Protein AF-A0A529LCC9-F1 (afdb_monomer)

Mean predicted aligned error: 7.81 Å

Secondary structure (DSSP, 8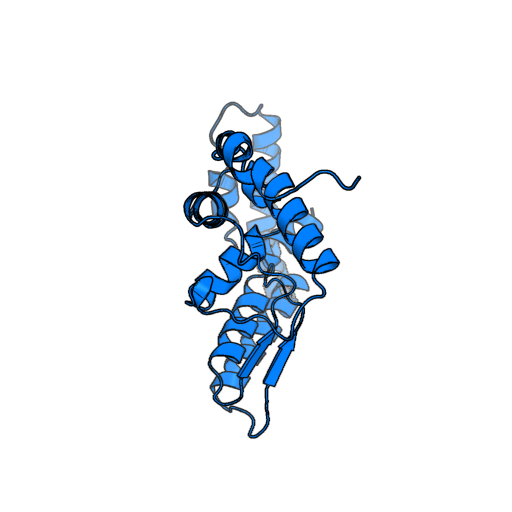-state):
-HHHHHHHHHHT--THHHHHT--S---THHHHHHHHHHHHHHHHHHHHHHTT---HHHHHHHHHHHHHHHHHHS--SS-EEEES----SHHHHHHHHHHHTSTTEEEE-S---SSS-HHHHHHHH-TT--GGGTT-TTHHHHHHHHHHT--GGGPPPSS---HHHHHHHHHHHHHT--GGGGGGHHHHGGGS----

Sequence (196 aa):
LARLMDEIETEGTDWAKLTDLVTGNLAGWWQVTLEFLGIVTEAWPKFLAESDRSNPAAHRSALIRAEAARLLRNPPAGPVIAAGSTGSIPATAELLAAIARLPGGAIVLPGLDRTLDEASFQAIAAPGARPAVLGHPQYGLARLIGKIGVLRGDVEEIGVAEPRLALRAALVGEALRPAETTELWAETRAGFPASH

Solvent-accessible surface area (backbone atoms only — not comparable to full-atom values): 11669 Å² total; per-residue (Å²): 106,70,68,58,55,41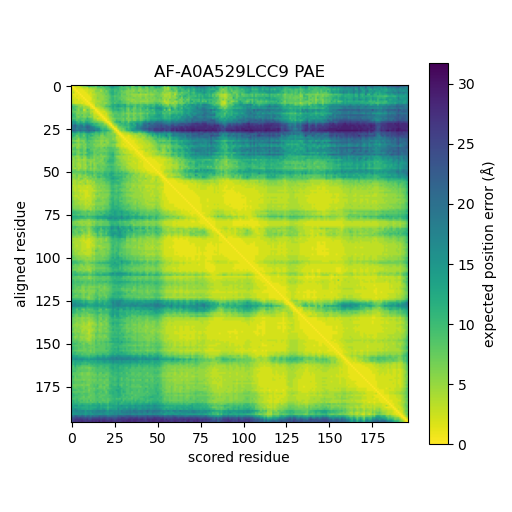,48,37,42,41,61,69,53,65,70,72,56,61,65,66,72,65,81,69,97,64,59,72,70,54,53,54,49,50,54,54,46,49,51,50,67,60,48,46,61,51,52,28,60,77,66,78,49,74,59,69,43,47,48,51,39,49,52,40,43,51,48,26,52,46,43,70,74,56,66,69,96,59,76,43,76,49,70,65,60,49,37,79,43,52,35,53,31,51,26,50,38,39,36,55,68,38,98,49,31,38,74,44,66,72,74,76,80,81,74,66,54,67,74,49,49,43,64,46,53,39,87,86,46,56,78,81,42,71,75,39,87,60,27,43,45,41,50,34,37,57,72,59,70,52,58,76,84,75,58,80,79,88,74,81,70,55,70,69,56,48,52,49,52,53,52,51,51,59,75,64,49,49,81,94,49,52,76,50,51,79,66,54,51,76,79,59,74,80,87,125

Nearest PDB structures (foldseek):
  7kqa-assembly1_B  TM=2.258E-01  e=9.009E+00  Stenotrophomonas maltophilia

Foldseek 3Di:
DLVVVLVCLQQVHDPVVVVVVDDDDPDCVVVVVNVVVVCCNVVVVVVCVVVVHDSPSNVVLVVLQVVLVVCQVDPDPAADEAEADLCQGVSSLSSLLSQVPGPRRYYHYDQQDPPDDPVQLCLLLPDVRDPVSVPQPNNSNSVSCVSSPHDSVVDDDDDDDDPVVVLVSNVVCLVSGDPVCVVCCVVCVVVNDDDD

Radius of gyration: 21.18 Å; Cα contacts (8 Å, |Δi|>4): 165; chains: 1; bounding box: 49×35×61 Å

pLDDT: mean 85.6, std 11.72, range [48.19, 98.06]

Structure (mmCIF, N/CA/C/O backbone):
data_AF-A0A529LCC9-F1
#
_entry.id   AF-A0A529LCC9-F1
#
loop_
_atom_site.group_PDB
_atom_site.id
_atom_site.type_symbol
_atom_site.label_atom_id
_atom_site.label_alt_id
_atom_site.label_comp_id
_atom_site.label_asym_id
_atom_site.label_entity_id
_atom_site.label_seq_id
_atom_site.pdbx_PDB_ins_code
_atom_site.Cartn_x
_atom_site.Cartn_y
_atom_site.Cartn_z
_atom_site.occupancy
_atom_site.B_iso_or_equiv
_atom_site.auth_seq_id
_atom_site.auth_comp_id
_atom_site.auth_asym_id
_atom_site.auth_atom_id
_atom_site.pdbx_PDB_model_num
ATOM 1 N N . LEU A 1 1 ? -1.102 19.563 15.933 1.00 59.69 1 LEU A N 1
ATOM 2 C CA . LEU A 1 1 ? -1.507 18.455 16.823 1.00 59.69 1 LEU A CA 1
ATOM 3 C C . LEU A 1 1 ? -2.621 17.606 16.222 1.00 59.69 1 LEU A C 1
ATOM 5 O O . LEU A 1 1 ? -2.347 16.453 15.944 1.00 59.69 1 LEU A O 1
ATOM 9 N N . ALA A 1 2 ? -3.804 18.163 15.921 1.00 65.31 2 ALA A N 1
ATOM 10 C CA . ALA A 1 2 ? -4.909 17.403 15.312 1.00 65.31 2 ALA A CA 1
ATOM 11 C C . ALA A 1 2 ? -4.487 16.566 14.083 1.00 65.31 2 ALA A C 1
ATOM 13 O O . ALA A 1 2 ? -4.773 15.382 14.031 1.00 65.31 2 ALA A O 1
ATOM 14 N N . ARG A 1 3 ? -3.686 17.135 13.166 1.00 71.88 3 ARG A N 1
ATOM 15 C CA . ARG A 1 3 ? -3.146 16.395 12.005 1.00 71.88 3 ARG A CA 1
ATOM 16 C C . ARG A 1 3 ? -2.286 15.180 12.371 1.00 71.88 3 ARG A C 1
ATOM 18 O O . ARG A 1 3 ? -2.408 14.159 11.718 1.00 71.88 3 ARG A O 1
ATOM 25 N N . LEU A 1 4 ? -1.447 15.290 13.405 1.00 72.94 4 LEU A N 1
ATOM 26 C CA . LEU A 1 4 ? -0.610 14.180 13.875 1.00 72.94 4 LEU A CA 1
ATOM 27 C C . LEU A 1 4 ? -1.483 13.066 14.465 1.00 72.94 4 LEU A C 1
ATOM 29 O O . LEU A 1 4 ? -1.261 11.893 14.196 1.00 72.94 4 LEU A O 1
ATOM 33 N N . MET A 1 5 ? -2.509 13.444 15.231 1.00 71.69 5 MET A N 1
ATOM 34 C CA . MET A 1 5 ? -3.476 12.493 15.781 1.00 71.69 5 MET A CA 1
ATOM 35 C C . MET A 1 5 ? -4.245 11.777 14.673 1.00 71.69 5 MET A C 1
ATOM 37 O O . MET A 1 5 ? -4.371 10.559 14.707 1.00 71.69 5 MET A O 1
ATOM 41 N N . ASP A 1 6 ? -4.698 12.512 13.659 1.00 74.88 6 ASP A N 1
ATOM 42 C CA . ASP A 1 6 ? -5.389 11.933 12.508 1.00 74.88 6 ASP A CA 1
ATOM 43 C C . ASP A 1 6 ? -4.484 11.003 11.691 1.00 74.88 6 ASP A C 1
ATOM 45 O O . ASP A 1 6 ? -4.966 10.005 11.158 1.00 74.88 6 ASP A O 1
ATOM 49 N N . GLU A 1 7 ? -3.189 11.304 11.585 1.00 74.88 7 GLU A N 1
ATOM 50 C CA . GLU A 1 7 ? -2.205 10.483 10.874 1.00 74.88 7 GLU A CA 1
ATOM 51 C C . GLU A 1 7 ? -1.968 9.151 11.591 1.00 74.88 7 GLU A C 1
ATOM 53 O O . GLU A 1 7 ? -2.048 8.095 10.970 1.00 74.88 7 GLU A O 1
ATOM 58 N N . ILE A 1 8 ? -1.805 9.175 12.914 1.00 75.88 8 ILE A N 1
ATOM 59 C CA . ILE A 1 8 ? -1.593 7.964 13.721 1.00 75.88 8 ILE A CA 1
ATOM 60 C C . ILE A 1 8 ? -2.836 7.071 13.728 1.00 75.88 8 ILE A C 1
ATOM 62 O O . ILE A 1 8 ? -2.729 5.855 13.552 1.00 75.88 8 ILE A O 1
ATOM 66 N N . GLU A 1 9 ? -4.022 7.675 13.833 1.00 76.88 9 GLU A N 1
ATOM 67 C CA . GLU A 1 9 ? -5.306 6.975 13.700 1.00 76.88 9 GLU A CA 1
ATOM 68 C C . GLU A 1 9 ? -5.513 6.413 12.283 1.00 76.88 9 GLU A C 1
ATOM 70 O O . GLU A 1 9 ? -6.048 5.315 12.103 1.00 76.88 9 GLU A O 1
ATOM 75 N N . THR A 1 10 ? -5.069 7.138 11.251 1.00 70.56 10 THR A N 1
ATOM 76 C CA . THR A 1 10 ? -5.120 6.674 9.856 1.00 70.56 10 THR A CA 1
ATOM 77 C C . THR A 1 10 ? -4.212 5.465 9.650 1.00 70.56 10 THR A C 1
ATOM 79 O O . THR A 1 10 ? -4.649 4.483 9.050 1.00 70.56 10 THR A O 1
ATOM 82 N N . GLU A 1 11 ? -2.995 5.501 10.194 1.00 78.06 11 GLU A N 1
ATOM 83 C CA . GLU A 1 11 ? -2.025 4.402 10.165 1.00 78.06 11 GLU A CA 1
ATOM 84 C C . GLU A 1 11 ? -2.386 3.247 11.117 1.00 78.06 11 GLU A C 1
ATOM 86 O O . GLU A 1 11 ? -1.760 2.187 11.073 1.00 78.06 11 GLU A O 1
ATOM 91 N N . GLY A 1 12 ? -3.393 3.416 11.986 1.00 65.81 12 GLY A N 1
ATOM 92 C CA . GLY A 1 12 ? -3.800 2.409 12.971 1.00 65.81 12 GLY A CA 1
ATOM 93 C C . GLY A 1 12 ? -2.653 1.969 13.884 1.00 65.81 12 GLY A C 1
ATOM 94 O O . GLY A 1 12 ? -2.592 0.805 14.283 1.00 65.81 12 GLY A O 1
ATOM 95 N N . THR A 1 13 ? -1.704 2.871 14.135 1.00 66.19 13 THR A N 1
ATOM 96 C CA . THR A 1 13 ? -0.484 2.588 14.892 1.00 66.19 13 THR A CA 1
ATOM 97 C C . THR A 1 13 ? -0.672 2.981 16.351 1.00 66.19 13 THR A C 1
ATOM 99 O O . THR A 1 13 ? -1.343 3.961 16.658 1.00 66.19 13 THR A O 1
ATOM 102 N N . ASP A 1 14 ? -0.078 2.204 17.257 1.00 66.75 14 ASP A N 1
ATOM 103 C CA . ASP A 1 14 ? -0.097 2.511 18.684 1.00 66.75 14 ASP A CA 1
ATOM 104 C C . ASP A 1 14 ? 0.810 3.707 18.993 1.00 66.75 14 ASP A C 1
ATOM 106 O O . ASP A 1 14 ? 1.982 3.742 18.605 1.00 66.75 14 ASP A O 1
ATOM 110 N N . TRP A 1 15 ? 0.267 4.658 19.742 1.00 65.44 15 TRP A N 1
ATOM 111 C CA . TRP A 1 15 ? 0.976 5.804 20.287 1.00 65.44 15 TRP A CA 1
ATOM 112 C C . TRP A 1 15 ? 2.177 5.408 21.147 1.00 65.44 15 TRP A C 1
ATOM 114 O O . TRP A 1 15 ? 3.166 6.137 21.156 1.00 65.44 15 TRP A O 1
ATOM 124 N N . ALA A 1 16 ? 2.150 4.239 21.797 1.00 65.25 16 ALA A N 1
ATOM 125 C CA . ALA A 1 16 ? 3.298 3.726 22.544 1.00 65.25 16 ALA A CA 1
ATOM 126 C C . ALA A 1 16 ? 4.560 3.603 21.668 1.00 65.25 16 ALA A C 1
ATOM 128 O O . ALA A 1 16 ? 5.667 3.870 22.130 1.00 65.25 16 ALA A O 1
ATOM 129 N N . LYS A 1 17 ? 4.399 3.306 20.369 1.00 66.44 17 LYS A N 1
ATOM 130 C CA . LYS A 1 17 ? 5.523 3.199 19.428 1.00 66.44 17 LYS A CA 1
ATOM 131 C C . LYS A 1 17 ? 6.173 4.544 19.115 1.00 66.44 17 LYS A C 1
ATOM 133 O O . LYS A 1 17 ? 7.336 4.562 18.732 1.00 66.44 17 LYS A O 1
ATOM 138 N N . LEU A 1 18 ? 5.466 5.668 19.271 1.00 64.94 18 LEU A N 1
ATOM 139 C CA . LEU A 1 18 ? 6.066 6.999 19.107 1.00 64.94 18 LEU A CA 1
ATOM 140 C C . LEU A 1 18 ? 7.062 7.323 20.212 1.00 64.94 18 LEU A C 1
ATOM 142 O O . LEU A 1 18 ? 8.074 7.966 19.940 1.00 64.94 18 LEU A O 1
ATOM 146 N N . THR A 1 19 ? 6.797 6.850 21.427 1.00 63.97 19 THR A N 1
ATOM 147 C CA . THR A 1 19 ? 7.717 6.978 22.558 1.00 63.97 19 THR A CA 1
ATOM 148 C C . THR A 1 19 ? 9.022 6.226 22.281 1.00 63.97 19 THR A C 1
ATOM 150 O O . THR A 1 19 ? 10.099 6.741 22.570 1.00 63.97 19 THR A O 1
ATOM 153 N N . ASP A 1 20 ? 8.930 5.067 21.623 1.00 66.00 20 ASP A N 1
ATOM 154 C CA . ASP A 1 20 ? 10.078 4.222 21.269 1.00 66.00 20 ASP A CA 1
ATOM 155 C C . ASP A 1 20 ? 10.877 4.729 20.052 1.00 66.00 20 ASP A C 1
ATOM 157 O O . ASP A 1 20 ? 12.042 4.373 19.887 1.00 66.00 20 ASP A O 1
ATOM 161 N N . LEU A 1 21 ? 10.292 5.579 19.195 1.00 62.28 21 LEU A N 1
ATOM 162 C CA . LEU A 1 21 ? 10.982 6.165 18.031 1.00 62.28 21 LEU A CA 1
ATOM 163 C C . LEU A 1 21 ? 12.060 7.189 18.422 1.00 62.28 21 LEU A C 1
ATOM 165 O O . LEU A 1 21 ? 12.878 7.587 17.590 1.00 62.28 21 LEU A O 1
ATOM 169 N N . VAL A 1 22 ? 12.073 7.625 19.682 1.00 57.91 22 VAL A N 1
ATOM 170 C CA . VAL A 1 22 ? 12.970 8.660 20.192 1.00 57.91 22 VAL A CA 1
ATOM 171 C C . VAL A 1 22 ? 14.043 8.028 21.074 1.00 57.91 22 VAL A C 1
ATOM 173 O O . VAL A 1 22 ? 14.068 8.178 22.292 1.00 57.91 22 VAL A O 1
ATOM 176 N N . THR A 1 23 ? 14.977 7.321 20.445 1.00 53.19 23 THR A N 1
ATOM 177 C CA . THR A 1 23 ? 16.187 6.822 21.110 1.00 53.19 23 THR A CA 1
ATOM 178 C C . THR A 1 23 ? 17.391 7.649 20.672 1.00 53.19 23 THR A C 1
ATOM 180 O O . THR A 1 23 ? 17.953 7.428 19.600 1.00 53.19 23 THR A O 1
ATOM 183 N N . GLY A 1 24 ? 17.792 8.624 21.488 1.00 57.09 24 GLY A N 1
ATOM 184 C CA . GLY A 1 24 ? 18.997 9.422 21.254 1.00 57.09 24 GLY A CA 1
ATOM 185 C C . GLY A 1 24 ? 18.903 10.847 21.790 1.00 57.09 24 GLY A C 1
ATOM 186 O O . GLY A 1 24 ? 17.830 11.298 22.171 1.00 57.09 24 GLY A O 1
ATOM 187 N N . ASN A 1 25 ? 20.051 11.533 21.804 1.00 51.06 25 ASN A N 1
ATOM 188 C CA . ASN A 1 25 ? 20.350 12.847 22.397 1.00 51.06 25 ASN A CA 1
ATOM 189 C C . ASN A 1 25 ? 19.592 14.034 21.742 1.00 51.06 25 ASN A C 1
ATOM 191 O O . ASN A 1 25 ? 20.184 15.056 21.396 1.00 51.06 25 ASN A O 1
ATOM 195 N N . LEU A 1 26 ? 18.287 13.888 21.505 1.00 55.06 26 LEU A N 1
ATOM 196 C CA . LEU A 1 26 ? 17.381 14.939 21.064 1.00 55.06 26 LEU A CA 1
ATOM 197 C C . LEU A 1 26 ? 17.044 15.801 22.285 1.00 55.06 26 LEU A C 1
ATOM 199 O O . LEU A 1 26 ? 16.364 15.359 23.207 1.00 55.06 26 LEU A O 1
ATOM 203 N N . ALA A 1 27 ? 17.614 17.009 22.280 1.00 56.41 27 ALA A N 1
ATOM 204 C CA . ALA A 1 27 ? 17.556 18.060 23.295 1.00 56.41 27 ALA A CA 1
ATOM 205 C C . ALA A 1 27 ? 16.242 18.097 24.093 1.00 56.41 27 ALA A C 1
ATOM 207 O O . ALA A 1 27 ? 15.176 17.944 23.508 1.00 56.41 27 ALA A O 1
ATOM 208 N N . GLY A 1 28 ? 16.306 18.392 25.400 1.00 61.59 28 GLY A N 1
ATOM 209 C CA . GLY A 1 28 ? 15.185 18.315 26.360 1.00 61.59 28 GLY A CA 1
ATOM 210 C C . GLY A 1 28 ? 13.844 18.956 25.951 1.00 61.59 28 GLY A C 1
ATOM 211 O O . GLY A 1 28 ? 12.813 18.627 26.525 1.00 61.59 28 GLY A O 1
ATOM 212 N N . TRP A 1 29 ? 13.810 19.793 24.913 1.00 62.12 29 TRP A N 1
ATOM 213 C CA . TRP A 1 29 ? 12.579 20.253 24.260 1.00 62.12 29 TRP A CA 1
ATOM 214 C C . TRP A 1 29 ? 11.744 19.121 23.622 1.00 62.12 29 TRP A C 1
ATOM 216 O O . TRP A 1 29 ? 10.514 19.186 23.573 1.00 62.12 29 TRP A O 1
ATOM 226 N N . TRP A 1 30 ? 12.391 18.045 23.174 1.00 70.75 30 TRP A N 1
ATOM 227 C CA . TRP A 1 30 ? 11.721 16.881 22.600 1.00 70.75 30 TRP A CA 1
ATOM 228 C C . TRP A 1 30 ? 11.049 16.008 23.665 1.00 70.75 30 TRP A C 1
ATOM 230 O O . TRP A 1 30 ? 9.971 15.466 23.440 1.00 70.75 30 TRP A O 1
ATOM 240 N N . GLN A 1 31 ? 11.618 15.978 24.870 1.00 66.81 31 GLN A N 1
ATOM 241 C CA . GLN A 1 31 ? 11.046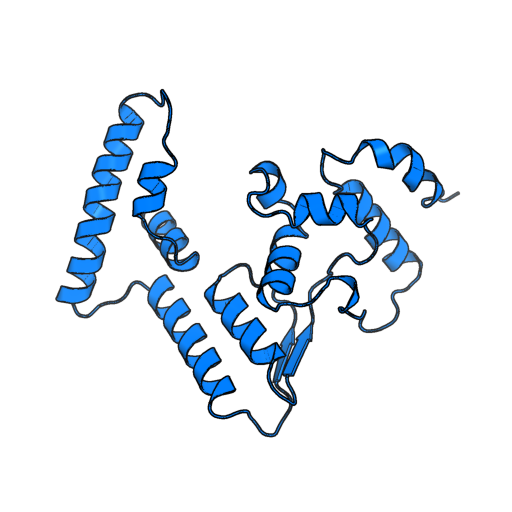 15.295 26.027 1.00 66.81 31 GLN A CA 1
ATOM 242 C C . GLN A 1 31 ? 9.755 15.980 26.505 1.00 66.81 31 GLN A C 1
ATOM 244 O O . GLN A 1 31 ? 8.760 15.304 26.741 1.00 66.81 31 GLN A O 1
ATOM 249 N N . VAL A 1 32 ? 9.726 17.319 26.512 1.00 73.06 32 VAL A N 1
ATOM 250 C CA . VAL A 1 32 ? 8.502 18.106 26.775 1.00 73.06 32 VAL A CA 1
ATOM 251 C C . VAL A 1 32 ? 7.431 17.845 25.712 1.00 73.06 32 VAL A C 1
ATOM 253 O O . VAL A 1 32 ? 6.248 17.734 26.027 1.00 73.06 32 VAL A O 1
ATOM 256 N N . THR A 1 33 ? 7.834 17.715 24.444 1.00 74.81 33 THR A N 1
ATOM 257 C CA . THR A 1 33 ? 6.901 17.386 23.356 1.00 74.81 33 THR A CA 1
ATOM 258 C C . THR A 1 33 ? 6.302 15.993 23.545 1.00 74.81 33 THR A C 1
ATOM 260 O O . THR A 1 33 ? 5.093 15.840 23.399 1.00 74.81 33 THR A O 1
ATOM 263 N N . LEU A 1 34 ? 7.109 14.994 23.914 1.00 72.00 34 LEU A N 1
ATOM 264 C CA . LEU A 1 34 ? 6.629 13.640 24.203 1.00 72.00 34 LEU A CA 1
ATOM 265 C C . LEU A 1 34 ? 5.716 13.585 25.430 1.00 72.00 34 LEU A C 1
ATOM 267 O O . LEU A 1 34 ? 4.702 12.902 25.380 1.00 72.00 34 LEU A O 1
ATOM 271 N N . GLU A 1 35 ? 6.031 14.313 26.500 1.00 73.50 35 GLU A N 1
ATOM 272 C CA . GLU A 1 35 ? 5.188 14.375 27.700 1.00 73.50 35 GLU A CA 1
ATOM 273 C C . GLU A 1 35 ? 3.822 15.004 27.389 1.00 73.50 35 GLU A C 1
ATOM 275 O O . GLU A 1 35 ? 2.776 14.462 27.750 1.00 73.50 35 GLU A O 1
ATOM 280 N N . PHE A 1 36 ? 3.812 16.097 26.620 1.00 75.38 36 PHE A N 1
ATOM 281 C CA . PHE A 1 36 ? 2.574 16.703 26.136 1.00 75.38 36 PHE A CA 1
ATOM 282 C C . PHE A 1 36 ? 1.795 15.770 25.198 1.00 75.38 36 PHE A C 1
ATOM 284 O O . PHE A 1 36 ? 0.572 15.670 25.311 1.00 75.38 36 PHE A O 1
ATOM 291 N N . LEU A 1 37 ? 2.483 15.068 24.291 1.00 74.06 37 LEU A N 1
ATOM 292 C CA . LEU A 1 37 ? 1.852 14.053 23.450 1.00 74.06 37 LEU A CA 1
ATOM 293 C C . LEU A 1 37 ? 1.256 12.939 24.314 1.00 74.06 37 LEU A C 1
ATOM 295 O O . LEU A 1 37 ? 0.095 12.631 24.109 1.00 74.06 37 LEU A O 1
ATOM 299 N N . GLY A 1 38 ? 1.964 12.429 25.323 1.00 72.06 38 GLY A N 1
ATOM 300 C CA . GLY A 1 38 ? 1.474 11.410 26.259 1.00 72.06 38 GLY A CA 1
ATOM 301 C C . GLY A 1 38 ? 0.166 11.799 26.953 1.00 72.06 38 GLY A C 1
ATOM 302 O O . GLY A 1 38 ? -0.786 11.022 26.990 1.00 72.06 38 GLY A O 1
ATOM 303 N N . ILE A 1 39 ? 0.063 13.046 27.424 1.00 71.31 39 ILE A N 1
ATOM 304 C CA . ILE A 1 39 ? -1.190 13.564 27.996 1.00 71.31 39 ILE A CA 1
ATOM 305 C C . ILE A 1 39 ? -2.316 13.494 26.963 1.00 71.31 39 ILE A C 1
ATOM 307 O O . ILE A 1 39 ? -3.425 13.056 27.264 1.00 71.31 39 ILE A O 1
ATOM 311 N N . VAL A 1 40 ? -2.042 13.922 25.733 1.00 75.06 40 VAL A N 1
ATOM 312 C CA . VAL A 1 40 ? -3.040 13.959 24.663 1.00 75.06 40 VAL A CA 1
ATOM 313 C C . VAL A 1 40 ? -3.431 12.547 24.229 1.00 75.06 40 VAL A C 1
ATOM 315 O O . VAL A 1 40 ? -4.609 12.301 23.999 1.00 75.06 40 VAL A O 1
ATOM 318 N N . THR A 1 41 ? -2.501 11.600 24.170 1.00 69.56 41 THR A N 1
ATOM 319 C CA . THR A 1 41 ? -2.769 10.220 23.745 1.00 69.56 41 THR A CA 1
ATOM 320 C C . THR A 1 41 ? -3.524 9.409 24.781 1.00 69.56 41 THR A C 1
ATOM 322 O O . THR A 1 41 ? -4.300 8.534 24.410 1.00 69.56 41 THR A O 1
ATOM 325 N N . GLU A 1 42 ? -3.365 9.714 26.066 1.00 77.50 42 GLU A N 1
ATOM 326 C CA . GLU A 1 42 ? -4.116 9.053 27.130 1.00 77.50 42 GLU A CA 1
ATOM 327 C C . GLU A 1 42 ? -5.464 9.720 27.409 1.00 77.50 42 GLU A C 1
ATOM 329 O O . GLU A 1 42 ? -6.466 9.032 27.627 1.00 77.50 42 GLU A O 1
ATOM 334 N N . ALA A 1 43 ? -5.505 11.055 27.439 1.00 81.38 43 ALA A N 1
ATOM 335 C CA . ALA A 1 43 ? -6.700 11.797 27.823 1.00 81.38 43 ALA A CA 1
ATOM 336 C C . ALA A 1 43 ? -7.702 11.921 26.671 1.00 81.38 43 ALA A C 1
ATOM 338 O O . ALA A 1 43 ? -8.908 11.873 26.907 1.00 81.38 43 ALA A O 1
ATOM 339 N N . TRP A 1 44 ? -7.239 12.055 25.423 1.00 79.62 44 TRP A N 1
ATOM 340 C CA . TRP A 1 44 ? -8.131 12.292 24.288 1.00 79.62 44 TRP A CA 1
ATOM 341 C C . TRP A 1 44 ? -9.054 11.109 23.961 1.00 79.62 44 TRP A C 1
ATOM 343 O O . TRP A 1 44 ? -10.257 11.341 23.824 1.00 79.62 44 TRP A O 1
ATOM 353 N N . PRO A 1 45 ? -8.580 9.847 23.888 1.00 78.75 45 PRO A N 1
ATOM 354 C CA . PRO A 1 45 ? -9.474 8.712 23.663 1.00 78.75 45 PRO A CA 1
ATOM 355 C C . PRO A 1 45 ? -10.502 8.545 24.789 1.00 78.75 45 PRO A C 1
ATOM 357 O O . PRO A 1 45 ? -11.661 8.240 24.514 1.00 78.75 45 PRO A O 1
ATOM 360 N N . LYS A 1 46 ? -10.103 8.802 26.046 1.00 83.62 46 LYS A N 1
ATOM 361 C CA . LYS A 1 46 ? -11.008 8.777 27.210 1.00 83.62 46 LYS A CA 1
ATOM 362 C C . LYS A 1 46 ? -12.078 9.859 27.101 1.00 83.62 46 LYS A C 1
ATOM 364 O O . LYS A 1 46 ? -13.256 9.548 27.217 1.00 83.62 46 LYS A O 1
ATOM 369 N N . PHE A 1 47 ? -11.685 11.091 26.781 1.00 85.19 47 PHE A N 1
ATOM 370 C CA . PHE A 1 47 ? -12.616 12.200 26.568 1.00 85.19 47 PHE A CA 1
ATOM 371 C C . PHE A 1 47 ? -13.623 11.908 25.447 1.00 85.19 47 PHE A C 1
ATOM 373 O O . PHE A 1 47 ? -14.817 12.171 25.598 1.00 85.19 47 PHE A O 1
ATOM 380 N N . LEU A 1 48 ? -13.160 11.34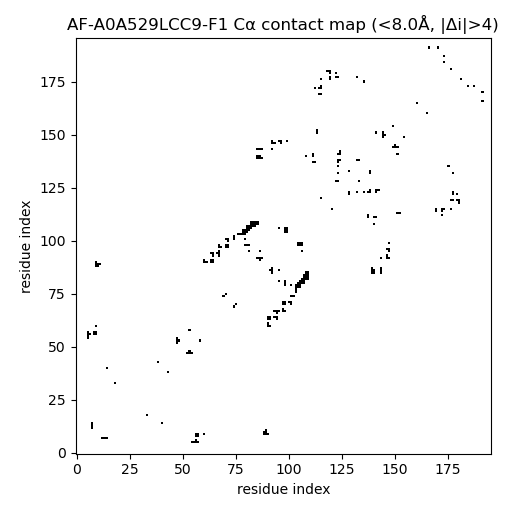5 24.325 1.00 84.75 48 LEU A N 1
ATOM 381 C CA . LEU A 1 48 ? -14.034 10.943 23.222 1.00 84.75 48 LEU A CA 1
ATOM 382 C C . LEU A 1 48 ? -15.034 9.863 23.656 1.00 84.75 48 LEU A C 1
ATOM 384 O O . LEU A 1 48 ? -16.215 9.987 23.342 1.00 84.75 48 LEU A O 1
ATOM 388 N N . ALA A 1 49 ? -14.584 8.859 24.415 1.00 85.31 49 ALA A N 1
ATOM 389 C CA . ALA A 1 49 ? -15.443 7.803 24.945 1.00 85.31 49 ALA A CA 1
ATOM 390 C C . ALA A 1 49 ? -16.484 8.337 25.945 1.00 85.31 49 ALA A C 1
ATOM 392 O O . ALA A 1 49 ? -17.660 8.000 25.843 1.00 85.31 49 ALA A O 1
ATOM 393 N N . GLU A 1 50 ? -16.078 9.210 26.870 1.00 90.44 50 GLU A N 1
ATOM 394 C CA . GLU A 1 50 ? -16.973 9.862 27.837 1.00 90.44 50 GLU A CA 1
ATOM 395 C C . GLU A 1 50 ? -18.008 10.769 27.157 1.00 90.44 50 GLU A C 1
ATOM 397 O O . GLU A 1 50 ? -19.133 10.905 27.636 1.00 90.44 50 GLU A O 1
ATOM 402 N N . SER A 1 51 ? -17.640 11.376 26.027 1.00 87.50 51 SER A N 1
ATOM 403 C CA . SER A 1 51 ? -18.495 12.298 25.273 1.00 87.50 51 SER A CA 1
ATOM 404 C C . SER A 1 51 ? -19.350 11.621 24.194 1.00 87.50 51 SER A C 1
ATOM 406 O O . SER A 1 51 ? -20.034 12.329 23.453 1.00 87.50 51 SER A O 1
ATOM 408 N N . ASP A 1 52 ? -19.283 10.291 24.059 1.00 86.25 52 ASP A N 1
ATOM 409 C CA . ASP A 1 52 ? -19.908 9.515 22.973 1.00 86.25 52 ASP A CA 1
ATOM 410 C C . ASP A 1 52 ? -19.562 10.071 21.571 1.00 86.25 52 ASP A C 1
ATOM 412 O O . ASP A 1 52 ? -20.405 10.297 20.698 1.00 86.25 52 ASP A O 1
ATOM 416 N N . ARG A 1 53 ? -18.276 10.387 21.368 1.00 87.50 53 ARG A N 1
ATOM 417 C CA . ARG A 1 53 ? -17.717 10.916 20.115 1.00 87.50 53 ARG A CA 1
ATOM 418 C C . ARG A 1 53 ? -16.622 10.001 19.577 1.00 87.50 53 ARG A C 1
ATOM 420 O O . ARG A 1 53 ? -15.992 9.241 20.299 1.00 87.50 53 ARG A O 1
ATOM 427 N N . SER A 1 54 ? -16.337 10.135 18.285 1.00 82.38 54 SER A N 1
ATOM 428 C CA . SER A 1 54 ? -15.242 9.430 17.613 1.00 82.38 54 SER A CA 1
ATOM 429 C C . SER A 1 54 ? -14.350 10.400 16.848 1.00 82.38 54 SER A C 1
ATOM 431 O O . SER A 1 54 ? -14.859 11.342 16.233 1.00 82.38 54 SER A O 1
ATOM 433 N N . ASN A 1 55 ? -13.042 10.127 16.790 1.00 84.69 55 ASN A N 1
ATOM 434 C CA . ASN A 1 55 ? -12.164 10.805 15.838 1.00 84.69 55 ASN A CA 1
ATOM 435 C C . ASN A 1 55 ? -12.636 10.477 14.395 1.00 84.69 55 ASN A C 1
ATOM 437 O O . ASN A 1 55 ? -12.838 9.298 14.085 1.00 84.69 55 ASN A O 1
ATOM 441 N N . PRO A 1 56 ? -12.806 11.471 13.498 1.00 85.88 56 PRO A N 1
ATOM 442 C CA . PRO A 1 56 ? -13.196 11.243 12.105 1.00 85.88 56 PRO A CA 1
ATOM 443 C C . PRO A 1 56 ? -12.326 10.228 11.344 1.00 85.88 56 PRO A C 1
ATOM 445 O O . PRO A 1 56 ? -12.858 9.432 10.568 1.00 85.88 56 PRO A O 1
ATOM 448 N N . ALA A 1 57 ? -11.005 10.227 11.557 1.00 83.94 57 ALA A N 1
ATOM 449 C CA . ALA A 1 57 ? -10.085 9.282 10.926 1.00 83.94 57 ALA A CA 1
ATOM 450 C C . ALA A 1 57 ? -10.327 7.846 11.416 1.00 83.94 57 ALA A C 1
ATOM 452 O O . ALA A 1 57 ? -10.475 6.936 10.596 1.00 83.94 57 ALA A O 1
ATOM 453 N N . ALA A 1 58 ? -10.463 7.663 12.733 1.00 84.88 58 ALA A N 1
ATOM 454 C CA . ALA A 1 58 ? -10.776 6.373 13.346 1.00 84.88 58 ALA A CA 1
ATOM 455 C C . ALA A 1 58 ? -12.138 5.840 12.873 1.00 84.88 58 ALA A C 1
ATOM 457 O O . ALA A 1 58 ? -12.254 4.684 12.463 1.00 84.88 58 ALA A O 1
ATOM 458 N N . HIS A 1 59 ? -13.156 6.704 12.845 1.00 89.38 59 HIS A N 1
ATOM 459 C CA . HIS A 1 59 ? -14.492 6.362 12.362 1.00 89.38 59 HIS A CA 1
ATOM 460 C C . HIS A 1 59 ? -14.478 5.927 10.892 1.00 89.38 59 HIS A C 1
ATOM 462 O O . HIS A 1 59 ? -15.011 4.870 10.553 1.00 89.38 59 HIS A O 1
ATOM 468 N N . ARG A 1 60 ? -13.807 6.688 10.016 1.00 92.62 60 ARG A N 1
ATOM 469 C CA . ARG A 1 60 ? -13.636 6.331 8.599 1.00 92.62 60 ARG A CA 1
ATOM 470 C C . ARG A 1 60 ? -12.964 4.966 8.446 1.00 92.62 60 ARG A C 1
ATOM 472 O O . ARG A 1 60 ? -13.455 4.128 7.694 1.00 92.62 60 ARG A O 1
ATOM 479 N N . SER A 1 61 ? -11.870 4.725 9.166 1.00 93.12 61 SER A N 1
ATOM 480 C CA . SER A 1 61 ? -11.169 3.437 9.144 1.00 93.12 61 SER A CA 1
ATOM 481 C C . SER A 1 61 ? -12.055 2.286 9.635 1.00 93.12 61 SER A C 1
ATOM 483 O O . SER A 1 61 ? -12.038 1.207 9.041 1.00 93.12 61 SER A O 1
ATOM 485 N N . ALA A 1 62 ? -12.869 2.506 10.672 1.00 93.06 62 ALA A N 1
ATOM 486 C CA . ALA A 1 62 ? -13.822 1.517 11.170 1.00 93.06 62 ALA A CA 1
ATOM 487 C C . ALA A 1 62 ? -14.911 1.186 10.136 1.00 93.06 62 ALA A C 1
ATOM 489 O O . ALA A 1 62 ? -15.187 0.009 9.909 1.00 93.06 62 ALA A O 1
ATOM 490 N N . LEU A 1 63 ? -15.476 2.192 9.457 1.00 96.38 63 LEU A N 1
ATOM 491 C CA . LEU A 1 63 ? -16.462 1.983 8.389 1.00 96.38 63 LEU A CA 1
ATOM 492 C C . LEU A 1 63 ? -15.883 1.182 7.217 1.00 96.38 63 LEU A C 1
ATOM 494 O O . LEU A 1 63 ? -16.518 0.242 6.745 1.00 96.38 63 LEU A O 1
ATOM 498 N N . ILE A 1 64 ? -14.661 1.503 6.781 1.00 96.88 64 ILE A N 1
ATOM 499 C CA . ILE A 1 64 ? -13.983 0.776 5.696 1.00 96.88 64 ILE A CA 1
ATOM 500 C C . ILE A 1 64 ? -13.777 -0.700 6.073 1.00 96.88 64 ILE A C 1
ATOM 502 O O . ILE A 1 64 ? -14.050 -1.592 5.269 1.00 96.88 64 ILE A O 1
ATOM 506 N N . ARG A 1 65 ? -13.341 -0.980 7.307 1.00 97.31 65 ARG A N 1
ATOM 507 C CA . ARG A 1 65 ? -13.173 -2.357 7.804 1.00 97.31 65 ARG A CA 1
ATOM 508 C C . ARG A 1 65 ? -14.500 -3.096 7.938 1.00 97.31 65 ARG A C 1
ATOM 510 O O . ARG A 1 65 ? -14.579 -4.276 7.599 1.00 97.31 65 ARG A O 1
ATOM 517 N N . ALA A 1 66 ? -15.543 -2.416 8.410 1.00 97.81 66 ALA A N 1
ATOM 518 C CA . ALA A 1 66 ? -16.883 -2.985 8.493 1.00 97.81 66 ALA A CA 1
ATOM 519 C C . ALA A 1 66 ? -17.405 -3.379 7.103 1.00 97.81 66 ALA A C 1
ATOM 521 O O . ALA A 1 66 ? -17.979 -4.459 6.954 1.00 97.81 66 ALA A O 1
ATOM 522 N N . GLU A 1 67 ? -17.143 -2.553 6.087 1.00 97.75 67 GLU A N 1
ATOM 523 C CA . GLU A 1 67 ? -17.489 -2.840 4.695 1.00 97.75 67 GLU A CA 1
ATOM 524 C C . GLU A 1 67 ? -16.688 -4.019 4.129 1.00 97.75 67 GLU A C 1
ATOM 526 O O . GLU A 1 67 ? -17.273 -4.934 3.550 1.00 97.75 67 GLU A O 1
ATOM 531 N N . ALA A 1 68 ? -15.377 -4.074 4.380 1.00 97.69 68 ALA A N 1
ATOM 532 C CA . ALA A 1 68 ? -14.546 -5.223 4.014 1.00 97.69 68 ALA A CA 1
ATOM 533 C C . ALA A 1 68 ? -15.104 -6.531 4.607 1.00 97.69 68 ALA A C 1
ATOM 535 O O . ALA A 1 68 ? -15.268 -7.534 3.911 1.00 97.69 68 ALA A O 1
ATOM 536 N N . ALA A 1 69 ? -15.478 -6.503 5.889 1.00 98.00 69 ALA A N 1
ATOM 537 C CA . ALA A 1 69 ? -16.078 -7.644 6.564 1.00 98.00 69 ALA A CA 1
ATOM 538 C C . ALA A 1 69 ? -17.477 -7.985 6.014 1.00 98.00 69 ALA A C 1
ATOM 540 O O . ALA A 1 69 ? -17.826 -9.162 5.922 1.00 98.00 69 ALA A O 1
ATOM 541 N N . ARG A 1 70 ? -18.287 -6.986 5.636 1.00 97.69 70 ARG A N 1
ATOM 542 C CA . ARG A 1 70 ? -19.603 -7.190 5.008 1.00 97.69 70 ARG A CA 1
ATOM 543 C C . ARG A 1 70 ? -19.468 -7.903 3.665 1.00 97.69 70 ARG A C 1
ATOM 545 O O . ARG A 1 70 ? -20.198 -8.865 3.439 1.00 97.69 70 ARG A O 1
ATOM 552 N N . LEU A 1 71 ? -18.536 -7.459 2.820 1.00 97.62 71 LEU A N 1
ATOM 553 C CA . LEU A 1 71 ? -18.264 -8.056 1.510 1.00 97.62 71 LEU A CA 1
ATOM 554 C C . LEU A 1 71 ? -17.848 -9.522 1.628 1.00 97.62 71 LEU A C 1
ATOM 556 O O . LEU A 1 71 ? -18.353 -10.354 0.885 1.00 97.62 71 LEU A O 1
ATOM 560 N N . LEU A 1 72 ? -16.980 -9.851 2.587 1.00 96.88 72 LEU A N 1
ATOM 561 C CA . LEU A 1 72 ? -16.552 -11.235 2.809 1.00 96.88 72 LEU A CA 1
ATOM 562 C C . LEU A 1 72 ? -17.678 -12.123 3.351 1.00 96.88 72 LEU A C 1
ATOM 564 O O . LEU A 1 72 ? -17.773 -13.283 2.964 1.00 96.88 72 LEU A O 1
ATOM 568 N N . ARG A 1 73 ? -18.533 -11.598 4.243 1.00 97.56 73 ARG A N 1
ATOM 569 C CA . ARG A 1 73 ? -19.663 -12.363 4.801 1.00 97.56 73 ARG A CA 1
ATOM 570 C C . ARG A 1 73 ? -20.767 -12.614 3.781 1.00 97.56 73 ARG A C 1
ATOM 572 O O . ARG A 1 73 ? -21.317 -13.705 3.762 1.00 97.56 73 ARG A O 1
ATOM 579 N N . ASN A 1 74 ? -21.093 -11.607 2.971 1.00 96.25 74 ASN A N 1
ATOM 580 C CA . ASN A 1 74 ? -22.126 -11.677 1.941 1.00 96.25 74 ASN A CA 1
ATOM 581 C C . ASN A 1 74 ? -21.562 -11.167 0.603 1.00 96.25 74 ASN A C 1
ATOM 583 O O . ASN A 1 74 ? -21.830 -10.014 0.234 1.00 96.25 74 ASN A O 1
ATOM 587 N N . PRO A 1 75 ? -20.790 -12.003 -0.120 1.00 96.19 75 PRO A N 1
ATOM 588 C CA . PRO A 1 75 ? -20.268 -11.654 -1.435 1.00 96.19 75 PRO A CA 1
ATOM 589 C C . PRO A 1 75 ? -21.402 -11.288 -2.407 1.00 96.19 75 PRO A C 1
ATOM 591 O O . PRO A 1 75 ? -22.366 -12.049 -2.530 1.00 96.19 75 PRO A O 1
ATOM 594 N N . PRO A 1 76 ? -21.324 -10.138 -3.103 1.00 94.94 76 PRO A N 1
ATOM 595 C CA . PRO A 1 76 ? -22.274 -9.797 -4.157 1.00 94.94 76 PRO A CA 1
ATOM 596 C C . PRO A 1 76 ? -22.251 -10.820 -5.302 1.00 94.94 76 PRO A C 1
ATOM 598 O O . PRO A 1 76 ? -21.220 -11.427 -5.577 1.00 94.94 76 PRO A O 1
ATOM 601 N N . ALA A 1 77 ? -23.374 -10.971 -6.010 1.00 93.69 77 ALA A N 1
ATOM 602 C CA . ALA A 1 77 ? -23.453 -11.854 -7.180 1.00 93.69 77 ALA A CA 1
ATOM 603 C C . ALA A 1 77 ? -22.695 -11.307 -8.408 1.00 93.69 77 ALA A C 1
ATOM 605 O O . ALA A 1 77 ? -22.292 -12.074 -9.278 1.00 93.69 77 ALA A O 1
ATOM 606 N N . GLY A 1 78 ? -22.542 -9.982 -8.497 1.00 95.19 78 GLY A N 1
ATOM 607 C CA . GLY A 1 78 ? -21.844 -9.299 -9.587 1.00 95.19 78 GLY A CA 1
ATOM 608 C C . GLY A 1 78 ? -20.377 -8.986 -9.268 1.00 95.19 78 GLY A C 1
ATOM 609 O O . GLY A 1 78 ? -19.937 -9.176 -8.131 1.00 95.19 78 GLY A O 1
ATOM 610 N N . PRO A 1 79 ? -19.624 -8.472 -10.256 1.00 97.12 79 PRO A N 1
ATOM 611 C CA . PRO A 1 79 ? -18.220 -8.135 -10.070 1.00 97.12 79 PRO A CA 1
ATOM 612 C C . PRO A 1 79 ? -18.036 -6.976 -9.084 1.00 97.12 79 PRO A C 1
ATOM 614 O O . PRO A 1 79 ? -18.819 -6.024 -9.063 1.00 97.12 79 PRO A O 1
ATOM 617 N N . VAL A 1 80 ? -16.957 -7.037 -8.303 1.00 97.88 80 VAL A N 1
ATOM 618 C CA . VAL A 1 80 ? -16.535 -5.975 -7.382 1.00 97.88 80 VAL A CA 1
ATOM 619 C C . VAL A 1 80 ? -15.111 -5.579 -7.741 1.00 97.88 80 VAL A C 1
ATOM 621 O O . VAL A 1 80 ? -14.175 -6.346 -7.531 1.00 97.88 80 VAL A O 1
ATOM 624 N N . ILE A 1 81 ? -14.945 -4.383 -8.303 1.00 97.00 81 ILE A N 1
ATOM 625 C CA . ILE A 1 81 ? -13.664 -3.922 -8.843 1.00 97.00 81 ILE A CA 1
ATOM 626 C C . ILE A 1 81 ? -13.227 -2.665 -8.099 1.00 97.00 81 ILE A C 1
ATOM 628 O O . ILE A 1 81 ? -13.967 -1.683 -8.045 1.00 97.00 81 ILE A O 1
ATOM 632 N N . ALA A 1 82 ? -12.009 -2.677 -7.561 1.00 96.50 82 ALA A N 1
ATOM 633 C CA . ALA A 1 82 ? -11.352 -1.485 -7.041 1.00 96.50 82 ALA A CA 1
ATOM 634 C C . ALA A 1 82 ? -10.244 -1.044 -8.001 1.00 96.50 82 ALA A C 1
ATOM 636 O O . ALA A 1 82 ? -9.338 -1.820 -8.293 1.00 96.50 82 ALA A O 1
ATOM 637 N N . ALA A 1 83 ? -10.290 0.197 -8.484 1.00 95.06 83 ALA A N 1
ATOM 638 C CA . ALA A 1 83 ? -9.331 0.705 -9.463 1.00 95.06 83 ALA A CA 1
ATOM 639 C C . ALA A 1 83 ? -8.657 1.995 -8.988 1.00 95.06 83 ALA A C 1
ATOM 641 O O . ALA A 1 83 ? -9.314 2.890 -8.460 1.00 95.06 83 ALA A O 1
ATOM 642 N N . GLY A 1 84 ? -7.341 2.085 -9.192 1.00 89.94 84 GLY A N 1
ATOM 643 C CA . GLY A 1 84 ? -6.569 3.310 -8.963 1.00 89.94 84 GLY A CA 1
ATOM 644 C C . GLY A 1 84 ? -6.182 3.587 -7.508 1.00 89.94 84 GLY A C 1
ATOM 645 O O . GLY A 1 84 ? -5.668 4.662 -7.215 1.00 89.94 84 GLY A O 1
ATOM 646 N N . SER A 1 85 ? -6.398 2.641 -6.591 1.00 89.94 85 SER A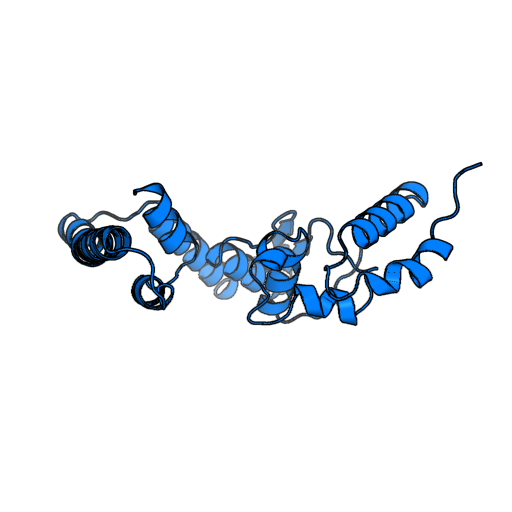 N 1
ATOM 647 C CA . SER A 1 85 ? -5.968 2.785 -5.197 1.00 89.94 85 SER A CA 1
ATOM 648 C C . SER A 1 85 ? -4.575 2.199 -4.975 1.00 89.94 85 SER A C 1
ATOM 650 O O . SER A 1 85 ? -4.277 1.097 -5.428 1.00 89.94 85 SER A O 1
ATOM 652 N N . THR A 1 86 ? -3.738 2.915 -4.224 1.00 86.31 86 THR A N 1
ATOM 653 C CA . THR A 1 86 ? -2.410 2.459 -3.781 1.00 86.31 86 THR A CA 1
ATOM 654 C C . THR A 1 86 ? -2.441 1.757 -2.423 1.00 86.31 86 THR A C 1
ATOM 656 O O . THR A 1 86 ? -1.410 1.278 -1.964 1.00 86.31 86 THR A O 1
ATOM 659 N N . GLY A 1 87 ? -3.598 1.713 -1.746 1.00 86.50 87 GLY A N 1
ATOM 660 C CA . GLY A 1 87 ? -3.730 1.074 -0.433 1.00 86.50 87 GLY A CA 1
ATOM 661 C C . GLY A 1 87 ? -2.919 1.735 0.690 1.00 86.50 87 GLY A C 1
ATOM 662 O O . GLY A 1 87 ? -2.668 1.092 1.703 1.00 86.50 87 GLY A O 1
ATOM 663 N N . SER A 1 88 ? -2.513 3.001 0.544 1.00 86.38 88 SER A N 1
ATOM 664 C CA . SER A 1 88 ? -1.638 3.680 1.516 1.00 86.38 88 SER A CA 1
ATOM 665 C C . SER A 1 88 ? -2.240 3.779 2.923 1.00 86.38 88 SER A C 1
ATOM 667 O O . SER A 1 88 ? -1.502 3.780 3.896 1.00 86.38 88 SER A O 1
ATOM 669 N N . ILE A 1 89 ? -3.573 3.807 3.043 1.00 90.56 89 ILE A N 1
ATOM 670 C CA . ILE A 1 89 ? -4.267 3.727 4.336 1.00 90.56 89 ILE A CA 1
ATOM 671 C C . ILE A 1 89 ? -4.494 2.245 4.687 1.00 90.56 89 ILE A C 1
ATOM 673 O O . ILE A 1 89 ? -5.180 1.557 3.921 1.00 90.56 89 ILE A O 1
ATOM 677 N N . PRO A 1 90 ? -4.041 1.744 5.854 1.00 91.44 90 PRO A N 1
ATOM 678 C CA . PRO A 1 90 ? -4.174 0.341 6.254 1.00 91.44 90 PRO A CA 1
ATOM 679 C C . PRO A 1 90 ? -5.578 -0.253 6.117 1.00 91.44 90 PRO A C 1
ATOM 681 O O . PRO A 1 90 ? -5.712 -1.346 5.562 1.00 91.44 90 PRO A O 1
ATOM 684 N N . ALA A 1 91 ? -6.612 0.478 6.553 1.00 94.19 91 ALA A N 1
ATOM 685 C CA . ALA A 1 91 ? -8.008 0.060 6.411 1.00 94.19 91 ALA A CA 1
ATOM 686 C C . ALA A 1 91 ? -8.419 -0.075 4.933 1.00 94.19 91 ALA A C 1
ATOM 688 O O . ALA A 1 91 ? -9.120 -1.013 4.566 1.00 94.19 91 ALA A O 1
ATOM 689 N N . THR A 1 92 ? -7.935 0.819 4.063 1.00 95.50 92 THR A N 1
ATOM 690 C CA . THR A 1 92 ? -8.179 0.720 2.614 1.00 95.50 92 THR A CA 1
ATOM 691 C C . THR A 1 92 ? -7.479 -0.504 2.037 1.00 95.50 92 THR A C 1
ATOM 693 O O . THR A 1 92 ? -8.100 -1.247 1.290 1.00 95.50 92 THR A O 1
ATOM 696 N N . ALA A 1 93 ? -6.232 -0.786 2.423 1.00 95.62 93 ALA A N 1
ATOM 697 C CA . ALA A 1 93 ? -5.556 -2.007 1.985 1.00 95.62 93 ALA A CA 1
ATOM 698 C C . ALA A 1 93 ? -6.247 -3.293 2.477 1.00 95.62 93 ALA A C 1
ATOM 700 O O . ALA A 1 93 ? -6.251 -4.287 1.760 1.00 95.62 93 ALA A O 1
ATOM 701 N N . GLU A 1 94 ? -6.858 -3.288 3.668 1.00 96.62 94 GLU A N 1
ATOM 702 C CA . GLU A 1 94 ? -7.714 -4.392 4.139 1.00 96.62 94 GLU A CA 1
ATOM 703 C C . GLU A 1 94 ? -8.959 -4.571 3.270 1.00 96.62 94 GLU A C 1
ATOM 705 O O . GLU A 1 94 ? -9.282 -5.699 2.902 1.00 96.62 94 GLU A O 1
ATOM 710 N N . LEU A 1 95 ? -9.631 -3.477 2.904 1.00 97.62 95 LEU A N 1
ATOM 711 C CA . LEU A 1 95 ? -10.763 -3.523 1.980 1.00 97.62 95 LEU A CA 1
ATOM 712 C C . LEU A 1 95 ? -10.345 -4.047 0.603 1.00 97.62 95 LEU A C 1
ATOM 714 O O . LEU A 1 95 ? -11.010 -4.925 0.063 1.00 97.62 95 LEU A O 1
ATOM 718 N N . LEU A 1 96 ? -9.235 -3.557 0.052 1.00 97.56 96 LEU A N 1
ATOM 719 C CA . LEU A 1 96 ? -8.697 -4.045 -1.218 1.00 97.56 96 LEU A CA 1
ATOM 720 C C . LEU A 1 96 ? -8.387 -5.545 -1.135 1.00 97.56 96 LEU A C 1
ATOM 722 O O . LEU A 1 96 ? -8.857 -6.308 -1.972 1.00 97.56 96 LEU A O 1
ATOM 726 N N . ALA A 1 97 ? -7.694 -5.994 -0.085 1.00 97.12 97 ALA A N 1
ATOM 727 C CA . ALA A 1 97 ? -7.416 -7.413 0.127 1.00 97.12 97 ALA A CA 1
ATOM 728 C C . ALA A 1 97 ? -8.694 -8.258 0.267 1.00 97.12 97 ALA A C 1
ATOM 730 O O . ALA A 1 97 ? -8.730 -9.390 -0.211 1.00 97.12 97 ALA A O 1
ATOM 731 N N . ALA A 1 98 ? -9.752 -7.724 0.884 1.00 97.81 98 ALA A N 1
ATOM 732 C CA . ALA A 1 98 ? -11.054 -8.381 0.927 1.00 97.81 98 ALA A CA 1
ATOM 733 C C . ALA A 1 98 ? -11.678 -8.493 -0.471 1.00 97.81 98 ALA A C 1
ATOM 735 O O . ALA A 1 98 ? -12.128 -9.575 -0.837 1.00 97.81 98 ALA A O 1
ATOM 736 N N . ILE A 1 99 ? -11.646 -7.415 -1.265 1.00 98.06 99 ILE A N 1
ATOM 737 C CA . ILE A 1 99 ? -12.141 -7.400 -2.649 1.00 98.06 99 ILE A CA 1
ATOM 738 C C . ILE A 1 99 ? -11.393 -8.431 -3.498 1.00 98.06 99 ILE A C 1
ATOM 740 O O . ILE A 1 99 ? -12.048 -9.229 -4.153 1.00 98.06 99 ILE A O 1
ATOM 744 N N . ALA A 1 100 ? -10.059 -8.495 -3.432 1.00 96.44 100 ALA A N 1
ATOM 745 C CA . ALA A 1 100 ? -9.258 -9.472 -4.182 1.00 96.44 100 ALA A CA 1
ATOM 746 C C . ALA A 1 100 ? -9.590 -10.942 -3.870 1.00 96.44 100 ALA A C 1
ATOM 748 O O . ALA A 1 100 ? -9.263 -11.821 -4.660 1.00 96.44 100 ALA A O 1
ATOM 749 N N . ARG A 1 101 ? -10.217 -11.225 -2.722 1.00 95.88 101 ARG A N 1
ATOM 750 C CA . ARG A 1 101 ? -10.601 -12.582 -2.299 1.00 95.88 101 ARG A CA 1
ATOM 751 C C . ARG A 1 101 ? -12.038 -12.950 -2.668 1.00 95.88 101 ARG A C 1
ATOM 753 O O . ARG A 1 101 ? -12.448 -14.083 -2.423 1.00 95.88 101 ARG A O 1
ATOM 760 N N . LEU A 1 102 ? -12.823 -12.018 -3.210 1.00 97.69 102 LEU A N 1
ATOM 761 C CA . LEU A 1 102 ? -14.182 -12.313 -3.659 1.00 97.69 102 LEU A CA 1
ATOM 762 C C . LEU A 1 102 ? -14.145 -13.135 -4.959 1.00 97.69 102 LEU A C 1
ATOM 764 O O . LEU A 1 102 ? -13.297 -12.870 -5.808 1.00 97.69 102 LEU A O 1
ATOM 768 N N . PRO A 1 103 ? -15.102 -14.058 -5.189 1.00 95.31 103 PRO A N 1
ATOM 769 C CA . PRO A 1 103 ? -15.157 -14.842 -6.429 1.00 95.31 103 PRO A CA 1
ATOM 770 C C . PRO A 1 103 ? -15.221 -14.002 -7.718 1.00 95.31 103 PRO A C 1
ATOM 772 O O . PRO A 1 103 ? -14.717 -14.428 -8.750 1.00 95.31 103 PRO A O 1
ATOM 775 N N . GLY A 1 104 ? -15.839 -12.815 -7.661 1.00 95.44 104 GLY A N 1
ATOM 776 C CA . GLY A 1 104 ? -15.901 -11.830 -8.753 1.00 95.44 104 GLY A CA 1
ATOM 777 C C . GLY A 1 104 ? -15.106 -10.554 -8.460 1.00 95.44 104 GLY A C 1
ATOM 778 O O . GLY A 1 104 ? -15.470 -9.475 -8.927 1.00 95.44 104 GLY A O 1
ATOM 779 N N . GLY A 1 105 ? -14.096 -10.651 -7.598 1.00 97.38 105 GLY A N 1
ATOM 780 C CA . GLY A 1 105 ? -13.292 -9.528 -7.144 1.00 97.38 105 GLY A CA 1
ATOM 781 C C . GLY A 1 105 ? -12.117 -9.215 -8.063 1.00 97.38 105 GLY A C 1
ATOM 782 O O . GLY A 1 105 ? -11.456 -10.129 -8.547 1.00 97.38 105 GLY A O 1
ATOM 783 N N . ALA A 1 106 ? -11.810 -7.933 -8.267 1.00 96.31 106 ALA A N 1
ATOM 784 C CA . ALA A 1 106 ? -10.593 -7.520 -8.965 1.00 96.31 106 ALA A CA 1
ATOM 785 C C . ALA A 1 106 ? -10.015 -6.215 -8.405 1.00 96.31 106 ALA A C 1
ATOM 787 O O . ALA A 1 106 ? -10.745 -5.322 -7.965 1.00 96.31 106 ALA A O 1
ATOM 788 N N . ILE A 1 107 ? -8.688 -6.086 -8.469 1.00 96.44 107 ILE A N 1
ATOM 789 C CA . ILE A 1 107 ? -7.976 -4.840 -8.178 1.00 96.44 107 ILE A CA 1
ATOM 790 C C . ILE A 1 107 ? -7.198 -4.418 -9.421 1.00 96.44 107 ILE A C 1
ATOM 792 O O . ILE A 1 107 ? -6.398 -5.186 -9.945 1.00 96.44 107 ILE A O 1
ATOM 796 N N . VAL A 1 108 ? -7.389 -3.170 -9.844 1.00 95.81 108 VAL A N 1
ATOM 797 C CA . VAL A 1 108 ? -6.583 -2.523 -10.882 1.00 95.81 108 VAL A CA 1
ATOM 798 C C . VAL A 1 108 ? -5.594 -1.575 -10.212 1.00 95.81 108 VAL A C 1
ATOM 800 O O . VAL A 1 108 ? -5.974 -0.520 -9.691 1.00 95.81 108 VAL A O 1
ATOM 803 N N . LEU A 1 109 ? -4.320 -1.970 -10.211 1.00 95.00 109 LEU A N 1
ATOM 804 C CA . LEU A 1 109 ? -3.237 -1.207 -9.595 1.00 95.00 109 LEU A CA 1
ATOM 805 C C . LEU A 1 109 ? -2.797 -0.040 -10.499 1.00 95.00 109 LEU A C 1
ATOM 807 O O . LEU A 1 109 ? -2.591 -0.244 -11.698 1.00 95.00 109 LEU A O 1
ATOM 811 N N . PRO A 1 110 ? -2.608 1.176 -9.954 1.00 91.31 110 PRO A N 1
ATOM 812 C CA . PRO A 1 110 ? -2.153 2.328 -10.728 1.00 91.31 110 PRO A CA 1
ATOM 813 C C . PRO A 1 110 ? -0.636 2.277 -10.978 1.00 91.31 110 PRO A C 1
ATOM 815 O O . PRO A 1 110 ? 0.133 2.944 -10.291 1.00 91.31 110 PRO A O 1
ATOM 818 N N . GLY A 1 111 ? -0.206 1.502 -11.977 1.00 88.69 111 GLY A N 1
ATOM 819 C CA . GLY A 1 111 ? 1.177 1.535 -12.469 1.00 88.69 111 GLY A CA 1
ATOM 820 C C . GLY A 1 111 ? 2.190 0.828 -11.567 1.00 88.69 111 GLY A C 1
ATOM 821 O O . GLY A 1 111 ? 3.219 1.411 -11.223 1.00 88.69 111 GLY A O 1
ATOM 822 N N . LEU A 1 112 ? 1.903 -0.424 -11.189 1.00 94.25 112 LEU A N 1
ATOM 823 C CA . LEU A 1 112 ? 2.904 -1.303 -10.578 1.00 94.25 112 LEU A CA 1
ATOM 824 C C . LEU A 1 112 ? 4.030 -1.567 -11.588 1.00 94.25 112 LEU A C 1
ATOM 826 O O . LEU A 1 112 ? 3.775 -2.058 -12.686 1.00 94.25 112 LEU A O 1
ATOM 830 N N . ASP A 1 113 ? 5.266 -1.263 -11.206 1.00 93.50 113 ASP A N 1
ATOM 831 C CA . ASP A 1 113 ? 6.436 -1.480 -12.053 1.00 93.50 113 ASP A CA 1
ATOM 832 C C . ASP A 1 113 ? 6.787 -2.973 -12.125 1.00 93.50 113 ASP A C 1
ATOM 834 O O . ASP A 1 113 ? 7.277 -3.572 -11.165 1.00 93.50 113 ASP A O 1
ATOM 838 N N . ARG A 1 114 ? 6.547 -3.572 -13.293 1.00 91.50 114 ARG A N 1
ATOM 839 C CA . ARG A 1 114 ? 6.864 -4.975 -13.605 1.00 91.50 114 ARG A CA 1
ATOM 840 C C . ARG A 1 114 ? 8.227 -5.145 -14.288 1.00 91.50 114 ARG A C 1
ATOM 842 O O . ARG A 1 114 ? 8.613 -6.270 -14.583 1.00 91.50 114 ARG A O 1
ATOM 849 N N . THR A 1 115 ? 8.920 -4.045 -14.572 1.00 90.19 115 THR A N 1
ATOM 850 C CA . THR A 1 115 ? 10.135 -3.997 -15.399 1.00 90.19 115 THR A CA 1
ATOM 851 C C . THR A 1 115 ? 11.413 -3.876 -14.583 1.00 90.19 115 THR A C 1
ATOM 853 O O . TH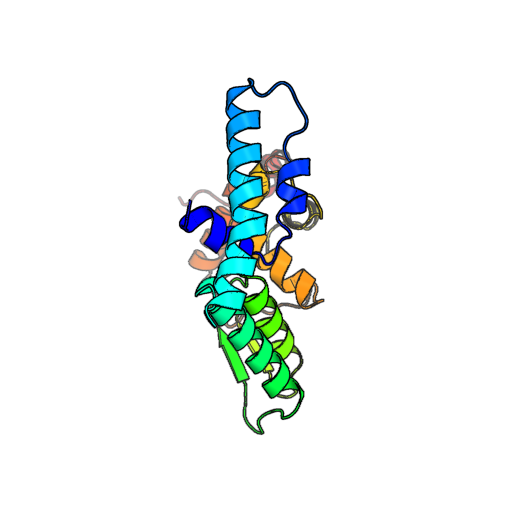R A 1 115 ? 12.426 -4.445 -14.981 1.00 90.19 115 THR A O 1
ATOM 856 N N . LEU A 1 116 ? 11.362 -3.196 -13.431 1.00 92.12 116 LEU A N 1
ATOM 857 C CA . LEU A 1 116 ? 12.499 -3.090 -12.519 1.00 92.12 116 LEU A CA 1
ATOM 858 C C . LEU A 1 116 ? 12.990 -4.490 -12.114 1.00 92.12 116 LEU A C 1
ATOM 860 O O . LEU A 1 116 ? 12.178 -5.374 -11.830 1.00 92.12 116 LEU A O 1
ATOM 864 N N . ASP A 1 117 ? 14.300 -4.715 -12.056 1.00 92.75 117 ASP A N 1
ATOM 865 C CA . ASP A 1 117 ? 14.835 -6.015 -11.643 1.00 92.75 117 ASP A CA 1
ATOM 866 C C . ASP A 1 117 ? 14.438 -6.374 -10.203 1.00 92.75 117 ASP A C 1
ATOM 868 O O . ASP A 1 117 ? 14.060 -5.530 -9.385 1.00 92.75 117 ASP A O 1
ATOM 872 N N . GLU A 1 118 ? 14.504 -7.666 -9.895 1.00 92.44 118 GLU A N 1
ATOM 873 C CA . GLU A 1 118 ? 14.023 -8.181 -8.618 1.00 92.44 118 GLU A CA 1
ATOM 874 C C . GLU A 1 118 ? 14.833 -7.672 -7.423 1.00 92.44 118 GLU A C 1
ATOM 876 O O . GLU A 1 118 ? 14.240 -7.332 -6.403 1.00 92.44 118 GLU A O 1
ATOM 881 N N . ALA A 1 119 ? 16.159 -7.548 -7.539 1.00 91.94 119 ALA A N 1
ATOM 882 C CA . ALA A 1 119 ? 16.994 -7.058 -6.440 1.00 91.94 119 ALA A CA 1
ATOM 883 C C . ALA A 1 119 ? 16.595 -5.629 -6.034 1.00 91.94 119 ALA A C 1
ATOM 885 O O . ALA A 1 119 ? 16.472 -5.309 -4.850 1.00 91.94 119 ALA A O 1
ATOM 886 N N . SER A 1 120 ? 16.303 -4.796 -7.026 1.00 93.00 120 SER A N 1
ATOM 887 C CA . SER A 1 120 ? 15.922 -3.398 -6.839 1.00 93.00 120 SER A CA 1
ATOM 888 C C . SER A 1 120 ? 14.486 -3.253 -6.359 1.00 93.00 120 SER A C 1
ATOM 890 O O . SER A 1 120 ? 14.203 -2.438 -5.481 1.00 93.00 120 SER A O 1
ATOM 892 N N . PHE A 1 121 ? 13.572 -4.092 -6.849 1.00 93.69 121 PHE A N 1
ATOM 893 C CA . PHE A 1 121 ? 12.219 -4.139 -6.303 1.00 93.69 121 PHE A CA 1
ATOM 894 C C . PHE A 1 121 ? 12.210 -4.596 -4.836 1.00 93.69 121 PHE A C 1
ATOM 896 O O . PHE A 1 121 ? 11.495 -4.019 -4.017 1.00 93.69 121 PHE A O 1
ATOM 903 N N . GLN A 1 122 ? 13.048 -5.567 -4.462 1.00 91.75 122 GLN A N 1
ATOM 904 C CA . GLN A 1 122 ? 13.180 -6.004 -3.070 1.00 91.75 122 GLN A CA 1
ATOM 905 C C . GLN A 1 122 ? 13.769 -4.918 -2.166 1.00 91.75 122 GLN A C 1
ATOM 907 O O . GLN A 1 122 ? 13.325 -4.782 -1.028 1.00 91.75 122 GLN A O 1
ATOM 912 N N . ALA A 1 123 ? 14.683 -4.079 -2.664 1.00 91.50 123 ALA A N 1
ATOM 913 C CA . ALA A 1 123 ? 15.151 -2.907 -1.918 1.00 91.50 123 ALA A CA 1
ATOM 914 C C . ALA A 1 123 ? 14.008 -1.919 -1.591 1.00 91.50 123 ALA A C 1
ATOM 916 O O . ALA A 1 123 ? 14.046 -1.260 -0.550 1.00 91.50 123 ALA A O 1
ATOM 917 N N . ILE A 1 124 ? 12.962 -1.862 -2.428 1.00 92.44 124 ILE A N 1
ATOM 918 C CA . ILE A 1 124 ? 11.741 -1.077 -2.178 1.00 92.44 124 ILE A CA 1
ATOM 919 C C . ILE A 1 124 ? 10.804 -1.804 -1.204 1.00 92.44 124 ILE A C 1
ATOM 921 O O . ILE A 1 124 ? 10.258 -1.193 -0.286 1.00 92.44 124 ILE A O 1
ATOM 925 N N . ALA A 1 125 ? 10.583 -3.101 -1.424 1.00 90.50 125 ALA A N 1
ATOM 926 C CA . ALA A 1 125 ? 9.566 -3.895 -0.735 1.00 90.50 125 ALA A CA 1
ATOM 927 C C . ALA A 1 125 ? 9.994 -4.416 0.650 1.00 90.50 125 ALA A C 1
ATOM 929 O O . ALA A 1 125 ? 9.147 -4.902 1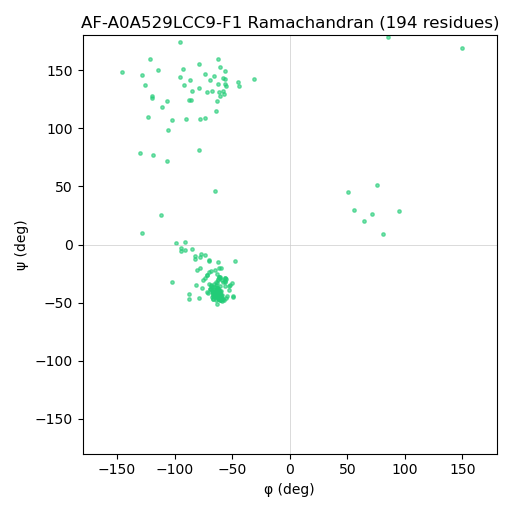.404 1.00 90.50 125 ALA A O 1
ATOM 930 N N . ALA A 1 126 ? 11.286 -4.338 0.985 1.00 84.38 126 ALA A N 1
ATOM 931 C CA . ALA A 1 126 ? 11.850 -4.940 2.186 1.00 84.38 126 ALA A CA 1
ATOM 932 C C . ALA A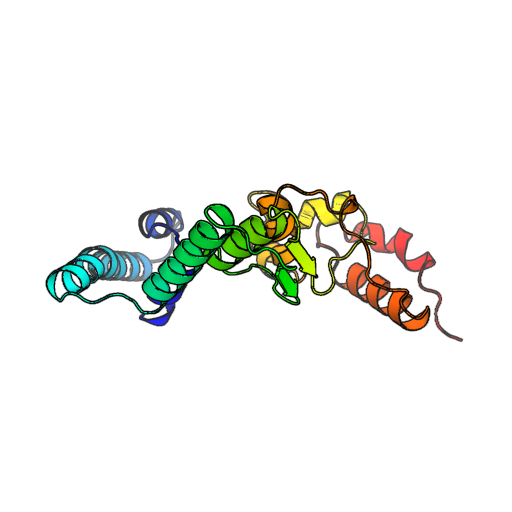 1 126 ? 11.141 -4.487 3.484 1.00 84.38 126 ALA A C 1
ATOM 934 O O . ALA A 1 126 ? 10.909 -3.289 3.701 1.00 84.38 126 ALA A O 1
ATOM 935 N N . PRO A 1 127 ? 10.850 -5.418 4.412 1.00 72.38 127 PRO A N 1
ATOM 936 C CA . PRO A 1 127 ? 10.437 -5.068 5.766 1.00 72.38 127 PRO A CA 1
ATOM 937 C C . PRO A 1 127 ? 11.502 -4.204 6.451 1.00 72.38 127 PRO A C 1
ATOM 939 O O . PRO A 1 127 ? 12.686 -4.533 6.424 1.00 72.38 127 PRO A O 1
ATOM 942 N N . GLY A 1 128 ? 11.089 -3.100 7.076 1.00 70.25 128 GLY A N 1
ATOM 943 C CA . GLY A 1 128 ? 12.034 -2.167 7.699 1.00 70.25 128 GLY A CA 1
ATOM 944 C C . GLY A 1 128 ? 12.854 -1.357 6.691 1.00 70.25 128 GLY A C 1
ATOM 945 O O . GLY A 1 128 ? 13.965 -0.938 7.015 1.00 70.25 128 GLY A O 1
ATOM 946 N N . ALA A 1 129 ? 12.317 -1.146 5.481 1.00 68.88 129 ALA A N 1
ATOM 947 C CA . ALA A 1 129 ? 12.910 -0.275 4.476 1.00 68.88 129 ALA A CA 1
ATOM 948 C C . ALA A 1 129 ? 13.375 1.054 5.090 1.00 68.88 129 ALA A C 1
ATOM 950 O O . ALA A 1 129 ? 12.707 1.640 5.950 1.00 68.88 129 ALA A O 1
ATOM 951 N N . ARG A 1 130 ? 14.540 1.529 4.639 1.00 73.56 130 ARG A N 1
ATOM 952 C CA . ARG A 1 130 ? 15.130 2.780 5.125 1.00 73.56 130 ARG A CA 1
ATOM 953 C C . ARG A 1 130 ? 14.135 3.930 4.939 1.00 73.56 130 ARG A C 1
ATOM 955 O O . ARG A 1 130 ? 13.412 3.932 3.943 1.00 73.56 130 ARG A O 1
ATOM 962 N N . PRO A 1 131 ? 14.149 4.962 5.803 1.00 77.56 131 PRO A N 1
ATOM 963 C CA . PRO A 1 131 ? 13.252 6.111 5.665 1.00 77.56 131 PRO A CA 1
ATOM 964 C C . PRO A 1 131 ? 13.240 6.739 4.260 1.00 77.56 131 PRO A C 1
ATOM 966 O O . PRO A 1 131 ? 12.191 7.167 3.790 1.00 77.56 131 PRO A O 1
ATOM 969 N N . ALA A 1 132 ? 14.379 6.727 3.557 1.00 79.19 132 ALA A N 1
ATOM 970 C CA . ALA A 1 132 ? 14.501 7.222 2.184 1.00 79.19 132 ALA A CA 1
ATOM 971 C C . ALA A 1 132 ? 13.621 6.470 1.162 1.00 79.19 132 ALA A C 1
ATOM 973 O O . ALA A 1 132 ? 13.190 7.058 0.175 1.00 79.19 132 ALA A O 1
ATOM 974 N N . VAL A 1 133 ? 13.317 5.192 1.406 1.00 85.00 133 VAL A N 1
ATOM 975 C CA . VAL A 1 133 ? 12.507 4.337 0.524 1.00 85.00 133 VAL A CA 1
ATOM 976 C C . VAL A 1 133 ? 11.007 4.582 0.712 1.00 85.00 133 VAL A C 1
ATOM 978 O O . VAL A 1 133 ? 10.228 4.344 -0.205 1.00 85.00 133 VAL A O 1
ATOM 981 N N . LEU A 1 134 ? 10.583 5.124 1.860 1.00 85.69 134 LEU A N 1
ATOM 982 C CA . LEU A 1 134 ? 9.164 5.374 2.155 1.00 85.69 134 LEU A CA 1
ATOM 983 C C . LEU A 1 134 ? 8.518 6.361 1.167 1.00 85.69 134 LEU A C 1
ATOM 985 O O . LEU A 1 134 ? 7.315 6.291 0.924 1.00 85.69 134 LEU A O 1
ATOM 989 N N . GLY A 1 135 ? 9.319 7.264 0.591 1.00 86.88 135 GLY A N 1
ATOM 990 C CA . GLY A 1 135 ? 8.889 8.211 -0.441 1.00 86.88 135 GLY A CA 1
ATOM 991 C C . GLY A 1 135 ? 8.926 7.657 -1.869 1.00 86.88 135 GLY A C 1
ATOM 992 O O . GLY A 1 135 ? 8.531 8.360 -2.799 1.00 86.88 135 GLY A O 1
ATOM 993 N N . HIS A 1 136 ? 9.402 6.426 -2.071 1.00 92.19 136 HIS A N 1
ATOM 994 C CA . HIS A 1 136 ? 9.489 5.832 -3.399 1.00 92.19 136 HIS A CA 1
ATOM 995 C C . HIS A 1 136 ? 8.077 5.565 -3.965 1.00 92.19 136 HIS A C 1
ATOM 997 O O . HIS A 1 136 ? 7.261 4.944 -3.278 1.00 92.19 136 HIS A O 1
ATOM 1003 N N . PRO A 1 137 ? 7.760 5.937 -5.223 1.00 91.75 137 PRO A N 1
ATOM 1004 C CA . PRO A 1 137 ? 6.400 5.802 -5.766 1.00 91.75 137 PRO A CA 1
ATOM 1005 C C . PRO A 1 137 ? 5.842 4.372 -5.766 1.00 91.75 137 PRO A C 1
ATOM 1007 O O . PRO A 1 137 ? 4.641 4.172 -5.603 1.00 91.75 137 PRO A O 1
ATOM 1010 N N . GLN A 1 138 ? 6.711 3.365 -5.897 1.00 93.75 138 GLN A N 1
ATOM 1011 C CA . GLN A 1 138 ? 6.322 1.948 -5.851 1.00 93.75 138 GLN A CA 1
ATOM 1012 C C . GLN A 1 138 ? 6.184 1.384 -4.426 1.00 93.75 138 GLN A C 1
ATOM 1014 O O . GLN A 1 138 ? 5.674 0.279 -4.272 1.00 93.75 138 GLN A O 1
ATOM 1019 N N . TYR A 1 139 ? 6.596 2.107 -3.374 1.00 92.56 139 TYR A N 1
ATOM 1020 C CA . TYR A 1 139 ? 6.598 1.585 -1.999 1.00 92.56 139 TYR A CA 1
ATOM 1021 C C . TYR A 1 139 ? 5.194 1.190 -1.520 1.00 92.56 139 TYR A C 1
ATOM 1023 O O . TYR A 1 139 ? 4.983 0.083 -1.024 1.00 92.56 139 TYR A O 1
ATOM 1031 N N . GLY A 1 140 ? 4.206 2.068 -1.724 1.00 91.69 140 GLY A N 1
ATOM 1032 C CA . GLY A 1 140 ? 2.815 1.789 -1.351 1.00 91.69 140 GLY A CA 1
ATOM 1033 C C . GLY A 1 140 ? 2.240 0.578 -2.092 1.00 91.69 140 GLY A C 1
ATOM 1034 O O . GLY A 1 140 ? 1.623 -0.286 -1.473 1.00 91.69 140 GLY A O 1
ATOM 1035 N N . LEU A 1 141 ? 2.512 0.472 -3.398 1.00 94.81 141 LEU A N 1
ATOM 1036 C CA . LEU A 1 141 ? 2.064 -0.651 -4.225 1.00 94.81 141 LEU A CA 1
ATOM 1037 C C . LEU A 1 141 ? 2.737 -1.968 -3.821 1.00 94.81 141 LEU A C 1
ATOM 1039 O O . LEU A 1 141 ? 2.047 -2.977 -3.699 1.00 94.81 141 LEU A O 1
ATOM 1043 N N . ALA A 1 142 ? 4.043 -1.951 -3.538 1.00 94.44 142 ALA A N 1
ATOM 1044 C CA . ALA A 1 142 ? 4.785 -3.108 -3.041 1.00 94.44 142 ALA A CA 1
ATOM 1045 C C . ALA A 1 142 ? 4.221 -3.613 -1.701 1.00 94.44 142 ALA A C 1
ATOM 1047 O O . ALA A 1 142 ? 3.970 -4.808 -1.530 1.00 94.44 142 ALA A O 1
ATOM 1048 N N . ARG A 1 143 ? 3.927 -2.698 -0.765 1.00 92.81 143 ARG A N 1
ATOM 1049 C CA . ARG A 1 143 ? 3.257 -3.049 0.498 1.00 92.81 143 ARG A CA 1
ATOM 1050 C C . ARG A 1 143 ? 1.856 -3.606 0.279 1.00 92.81 143 ARG A C 1
ATOM 1052 O O . ARG A 1 143 ? 1.469 -4.546 0.971 1.00 92.81 143 ARG A O 1
ATOM 1059 N N . LEU A 1 144 ? 1.094 -3.029 -0.650 1.00 94.56 144 LEU A N 1
ATOM 1060 C CA . LEU A 1 144 ? -0.265 -3.466 -0.948 1.00 94.56 144 LEU A CA 1
ATOM 1061 C C . LEU A 1 144 ? -0.282 -4.902 -1.483 1.00 94.56 144 LEU A C 1
ATOM 1063 O O . LEU A 1 144 ? -0.999 -5.730 -0.924 1.00 94.56 144 LEU A O 1
ATOM 1067 N N . ILE A 1 145 ? 0.522 -5.222 -2.503 1.00 95.12 145 ILE A N 1
ATOM 1068 C CA . ILE A 1 145 ? 0.576 -6.588 -3.055 1.00 95.12 145 ILE A CA 1
ATOM 1069 C C . ILE A 1 145 ? 1.076 -7.597 -2.015 1.00 95.12 145 ILE A C 1
ATOM 1071 O O . ILE A 1 145 ? 0.496 -8.675 -1.886 1.00 95.12 145 ILE A O 1
ATOM 1075 N N . GLY A 1 146 ? 2.043 -7.204 -1.176 1.00 93.38 146 GLY A N 1
ATOM 1076 C CA . GLY A 1 146 ? 2.499 -8.018 -0.050 1.00 93.38 146 GLY A CA 1
ATOM 1077 C C . GLY A 1 146 ? 1.399 -8.272 0.986 1.00 93.38 146 GLY A C 1
ATOM 1078 O O . GLY A 1 146 ? 1.259 -9.389 1.477 1.00 93.38 146 GLY A O 1
ATOM 1079 N N . LYS A 1 147 ? 0.562 -7.268 1.286 1.00 92.81 147 LYS A N 1
ATOM 1080 C CA . LYS A 1 147 ? -0.593 -7.408 2.193 1.00 92.81 147 LYS A CA 1
ATOM 1081 C C . LYS A 1 147 ? -1.712 -8.268 1.598 1.00 92.81 147 LYS A C 1
ATOM 1083 O O . LYS A 1 147 ? -2.393 -8.973 2.343 1.00 92.81 147 LYS A O 1
ATOM 1088 N N . ILE A 1 148 ? -1.912 -8.217 0.281 1.00 94.81 148 ILE A N 1
ATOM 1089 C CA . ILE A 1 148 ? -2.852 -9.096 -0.431 1.00 94.81 148 ILE A CA 1
ATOM 1090 C C . ILE A 1 148 ? -2.334 -10.543 -0.420 1.00 94.81 148 ILE A C 1
ATOM 1092 O O . ILE A 1 148 ? -3.133 -11.467 -0.254 1.00 94.81 148 ILE A O 1
ATOM 1096 N N . GLY A 1 149 ? -1.012 -10.719 -0.507 1.00 94.06 149 GLY A N 1
ATOM 1097 C CA . GLY A 1 149 ? -0.336 -12.015 -0.528 1.00 94.06 149 GLY A CA 1
ATOM 1098 C C . GLY A 1 149 ? -0.039 -12.519 -1.940 1.00 94.06 149 GLY A C 1
ATOM 1099 O O . GLY A 1 149 ? -0.025 -13.727 -2.147 1.00 94.06 149 GLY A O 1
ATOM 1100 N N . VAL A 1 150 ? 0.162 -11.611 -2.901 1.00 94.50 150 VAL A N 1
ATOM 1101 C CA . VAL A 1 150 ? 0.510 -11.943 -4.293 1.00 94.50 150 VAL A CA 1
ATOM 1102 C C . VAL A 1 150 ? 1.907 -11.443 -4.631 1.00 94.50 150 VAL A C 1
ATOM 1104 O O . VAL A 1 150 ? 2.370 -10.434 -4.089 1.00 94.50 150 VAL A O 1
ATOM 1107 N N . LEU A 1 151 ? 2.581 -12.147 -5.533 1.00 93.38 151 LEU A N 1
ATOM 1108 C CA . LEU A 1 151 ? 3.871 -11.732 -6.056 1.00 93.38 151 LEU A CA 1
ATOM 1109 C C . LEU A 1 151 ? 3.679 -10.652 -7.120 1.00 93.38 151 LEU A C 1
ATOM 1111 O O . LEU A 1 151 ? 2.661 -10.580 -7.803 1.00 93.38 151 LEU A O 1
ATOM 1115 N N . ARG A 1 152 ? 4.711 -9.831 -7.321 1.00 94.75 152 ARG A N 1
ATOM 1116 C CA . ARG A 1 152 ? 4.734 -8.839 -8.403 1.00 94.75 152 ARG A CA 1
ATOM 1117 C C . ARG A 1 152 ? 4.511 -9.469 -9.782 1.00 94.75 152 ARG A C 1
ATOM 1119 O O . ARG A 1 152 ? 3.856 -8.869 -10.627 1.00 94.75 152 ARG A O 1
ATOM 1126 N N . GLY A 1 153 ? 5.040 -10.678 -9.982 1.00 94.12 153 GLY A N 1
ATOM 1127 C CA . GLY A 1 153 ? 4.867 -11.453 -11.211 1.00 94.12 153 GLY A CA 1
ATOM 1128 C C . GLY A 1 153 ? 3.438 -11.951 -11.446 1.00 94.12 153 GLY A C 1
ATOM 1129 O O . GLY A 1 153 ? 3.076 -12.161 -12.598 1.00 94.12 153 GLY A O 1
ATOM 1130 N N . ASP A 1 154 ? 2.622 -12.066 -10.392 1.00 93.69 154 ASP A N 1
ATOM 1131 C CA . ASP A 1 154 ? 1.221 -12.504 -10.484 1.00 93.69 154 ASP A CA 1
ATOM 1132 C C . ASP A 1 154 ? 0.293 -11.379 -10.975 1.00 93.69 154 ASP A C 1
ATOM 1134 O O . ASP A 1 154 ? -0.876 -11.610 -11.279 1.00 93.69 154 ASP A O 1
ATOM 1138 N N . VAL A 1 155 ? 0.794 -10.140 -11.031 1.00 94.31 155 VAL A N 1
ATOM 1139 C CA . VAL A 1 155 ? 0.043 -8.991 -11.535 1.00 94.31 155 VAL A CA 1
ATOM 1140 C C . VAL A 1 155 ? 0.189 -8.921 -13.048 1.00 94.31 155 VAL A C 1
ATOM 1142 O O . VAL A 1 155 ? 1.300 -8.832 -13.577 1.00 94.31 155 VAL A O 1
ATOM 1145 N N . GLU A 1 156 ? -0.943 -8.911 -13.744 1.00 93.12 156 GLU A N 1
ATOM 1146 C CA . GLU A 1 156 ? -1.013 -8.756 -15.194 1.00 93.12 156 GLU A CA 1
ATOM 1147 C C . GLU A 1 156 ? -1.193 -7.288 -15.600 1.00 93.12 156 GLU A C 1
ATOM 1149 O O . GLU A 1 156 ? -1.771 -6.475 -14.875 1.00 93.12 156 GLU A O 1
ATOM 1154 N N . GLU A 1 157 ? -0.687 -6.943 -16.782 1.00 90.81 157 GLU A N 1
ATOM 1155 C CA . GLU A 1 157 ? -0.902 -5.627 -17.376 1.00 90.81 157 GLU A CA 1
ATOM 1156 C C . GLU A 1 157 ? -2.225 -5.615 -18.140 1.00 90.81 157 GLU A C 1
ATOM 1158 O O . GLU A 1 157 ? -2.524 -6.519 -18.922 1.00 90.81 157 GLU A O 1
ATOM 1163 N N . ILE A 1 158 ? -3.033 -4.584 -17.900 1.00 89.75 158 ILE A N 1
ATOM 1164 C CA . ILE A 1 158 ? -4.329 -4.436 -18.556 1.00 89.75 158 ILE A CA 1
ATOM 1165 C C . ILE A 1 158 ? -4.129 -3.636 -19.840 1.00 89.75 158 ILE A C 1
ATOM 1167 O O . ILE A 1 158 ? -3.926 -2.423 -19.810 1.00 89.75 158 ILE A O 1
ATOM 1171 N N . GLY A 1 159 ? -4.243 -4.332 -20.969 1.00 87.75 159 GLY A N 1
ATOM 1172 C CA . GLY A 1 159 ? -4.025 -3.762 -22.295 1.00 87.75 159 GLY A CA 1
ATOM 1173 C C . GLY A 1 159 ? -2.552 -3.764 -22.706 1.00 87.75 159 GLY A C 1
ATOM 1174 O O . GLY A 1 159 ? -1.679 -4.220 -21.977 1.00 87.75 159 GLY A O 1
ATOM 1175 N N . VAL A 1 160 ? -2.287 -3.277 -23.918 1.00 86.56 160 VAL A N 1
ATOM 1176 C CA . VAL A 1 160 ? -0.929 -3.156 -24.462 1.00 86.56 160 VAL A CA 1
ATOM 1177 C C . VAL A 1 160 ? -0.587 -1.677 -24.550 1.00 86.56 160 VAL A C 1
ATOM 1179 O O . VAL A 1 160 ? -1.259 -0.928 -25.261 1.00 86.56 160 VAL A O 1
ATOM 1182 N N . ALA A 1 161 ? 0.448 -1.252 -23.827 1.00 87.31 161 ALA A N 1
ATOM 1183 C CA . ALA A 1 161 ? 0.953 0.108 -23.925 1.00 87.31 161 ALA A CA 1
ATOM 1184 C C . ALA A 1 161 ? 1.620 0.346 -25.289 1.00 87.31 161 ALA A C 1
ATOM 1186 O O . ALA A 1 161 ? 2.341 -0.508 -25.809 1.00 87.31 161 ALA A O 1
ATOM 1187 N N . GLU A 1 162 ? 1.427 1.536 -25.863 1.00 93.94 162 GLU A N 1
ATOM 1188 C CA . GLU A 1 162 ? 2.183 1.936 -27.050 1.00 93.94 162 GLU A CA 1
ATOM 1189 C C . GLU A 1 162 ? 3.696 1.901 -26.759 1.00 93.94 162 GLU A C 1
ATOM 1191 O O . GLU A 1 162 ? 4.109 2.325 -25.673 1.00 93.94 162 GLU A O 1
ATOM 1196 N N . PRO A 1 163 ? 4.553 1.503 -27.721 1.00 91.00 163 PRO A N 1
ATOM 1197 C CA . PRO A 1 163 ? 5.989 1.332 -27.479 1.00 91.00 163 PRO A CA 1
ATOM 1198 C C . PRO A 1 163 ? 6.679 2.550 -26.844 1.00 91.00 163 PRO A C 1
ATOM 1200 O O . PRO A 1 163 ? 7.555 2.401 -25.995 1.00 91.00 163 PRO A O 1
ATOM 1203 N N . ARG A 1 164 ? 6.263 3.772 -27.207 1.00 91.38 164 ARG A N 1
ATOM 1204 C CA . ARG A 1 164 ? 6.803 5.014 -26.624 1.00 91.38 164 ARG A CA 1
ATOM 1205 C C . ARG A 1 164 ? 6.407 5.207 -25.159 1.00 91.38 164 ARG A C 1
ATOM 1207 O O . ARG A 1 164 ? 7.216 5.700 -24.377 1.00 91.38 164 ARG A O 1
ATOM 1214 N N . LEU A 1 165 ? 5.179 4.841 -24.791 1.00 90.94 165 LEU A N 1
ATOM 1215 C CA . LEU A 1 165 ? 4.698 4.921 -23.410 1.00 90.94 165 LEU A CA 1
ATOM 1216 C C . LEU A 1 165 ? 5.363 3.853 -22.540 1.00 90.94 165 LEU A C 1
ATOM 1218 O O . LEU A 1 165 ? 5.798 4.175 -21.437 1.00 90.94 165 LEU A O 1
ATOM 1222 N N . ALA A 1 166 ? 5.521 2.636 -23.067 1.00 90.25 166 ALA A N 1
ATOM 1223 C CA . ALA A 1 166 ? 6.255 1.563 -22.401 1.00 90.25 166 ALA A CA 1
ATOM 1224 C C . ALA A 1 166 ? 7.721 1.959 -22.144 1.00 90.25 166 ALA A C 1
ATOM 1226 O O . ALA A 1 166 ? 8.200 1.860 -21.016 1.00 90.25 166 ALA A O 1
ATOM 1227 N N . LEU A 1 167 ? 8.408 2.507 -23.156 1.00 90.62 167 LEU A N 1
ATOM 1228 C CA . LEU A 1 167 ? 9.787 2.986 -23.011 1.00 90.62 167 LEU A CA 1
ATOM 1229 C C . LEU A 1 167 ? 9.898 4.117 -21.979 1.00 90.62 167 LEU A C 1
ATOM 1231 O O . LEU A 1 167 ? 10.819 4.127 -21.167 1.00 90.62 167 LEU A O 1
ATOM 1235 N N . ARG A 1 168 ? 8.949 5.063 -21.981 1.00 91.50 168 ARG A N 1
ATOM 1236 C CA . ARG A 1 168 ? 8.902 6.143 -20.988 1.00 91.50 168 ARG A CA 1
ATOM 1237 C C . ARG A 1 168 ? 8.702 5.601 -19.573 1.00 91.50 168 ARG A C 1
ATOM 1239 O O . ARG A 1 168 ? 9.363 6.087 -18.662 1.00 91.50 168 ARG A O 1
ATOM 1246 N N . ALA A 1 169 ? 7.797 4.642 -19.384 1.00 91.38 169 ALA A N 1
ATOM 1247 C CA . ALA A 1 169 ? 7.557 4.029 -18.081 1.00 91.38 169 ALA A CA 1
ATOM 1248 C C . ALA A 1 169 ? 8.817 3.319 -17.565 1.00 91.38 169 ALA A C 1
ATOM 1250 O O . ALA A 1 169 ? 9.230 3.589 -16.441 1.00 91.38 169 ALA A O 1
ATOM 1251 N N . ALA A 1 170 ? 9.475 2.522 -18.413 1.00 91.31 170 ALA A N 1
ATOM 1252 C CA . ALA A 1 170 ? 10.730 1.855 -18.073 1.00 91.31 170 ALA A CA 1
ATOM 1253 C C . ALA A 1 170 ? 11.849 2.857 -17.728 1.00 91.31 170 ALA A C 1
ATOM 1255 O O . ALA A 1 170 ? 12.542 2.689 -16.731 1.00 91.31 170 ALA A O 1
ATOM 1256 N N . LEU A 1 171 ? 11.985 3.949 -18.492 1.00 92.50 171 LEU A N 1
ATOM 1257 C CA . LEU A 1 171 ? 12.990 4.982 -18.218 1.00 92.50 171 LEU A CA 1
ATOM 1258 C C . LEU A 1 171 ? 12.729 5.699 -16.885 1.00 92.50 171 LEU A C 1
ATOM 1260 O O . LEU A 1 171 ? 13.665 5.993 -16.147 1.00 92.50 171 LEU A O 1
ATOM 1264 N N . VAL A 1 172 ? 11.462 5.990 -16.570 1.00 92.81 172 VAL A N 1
ATOM 1265 C CA . VAL A 1 172 ? 11.079 6.583 -15.279 1.00 92.81 172 VAL A CA 1
ATOM 1266 C C . VAL A 1 172 ? 11.329 5.602 -14.131 1.00 92.81 172 VAL A C 1
ATOM 1268 O O . VAL A 1 172 ? 11.825 6.030 -13.092 1.00 92.81 172 VAL A O 1
ATOM 1271 N N . GLY A 1 173 ? 11.033 4.311 -14.317 1.00 92.38 173 GLY A N 1
ATOM 1272 C CA . GLY A 1 173 ? 11.349 3.258 -13.347 1.00 92.38 173 GLY A CA 1
ATOM 1273 C C . GLY A 1 173 ? 12.846 3.200 -13.042 1.00 92.38 173 GLY A C 1
ATOM 1274 O O . GLY A 1 173 ? 13.244 3.262 -11.882 1.00 92.38 173 GLY A O 1
ATOM 1275 N N . GLU A 1 174 ? 13.686 3.219 -14.079 1.00 93.38 174 GLU A N 1
ATOM 1276 C CA . GLU A 1 174 ? 15.143 3.271 -13.924 1.00 93.38 174 GLU A CA 1
ATOM 1277 C C . GLU A 1 174 ? 15.627 4.557 -13.250 1.00 93.38 174 GLU A C 1
ATOM 1279 O O . GLU A 1 174 ? 16.466 4.497 -12.355 1.00 93.38 174 GLU A O 1
ATOM 1284 N N . ALA A 1 175 ? 15.087 5.722 -13.615 1.00 92.50 175 ALA A N 1
ATOM 1285 C CA . ALA A 1 175 ? 15.475 6.995 -13.003 1.00 92.50 175 ALA A CA 1
ATOM 1286 C C . ALA A 1 175 ? 15.142 7.070 -11.501 1.00 92.50 175 ALA A C 1
ATOM 1288 O O . ALA A 1 175 ? 15.779 7.825 -10.767 1.00 92.50 175 ALA A O 1
ATOM 1289 N N . LEU A 1 176 ? 14.141 6.306 -11.054 1.00 92.56 176 LEU A N 1
ATOM 1290 C CA . LEU A 1 176 ? 13.687 6.250 -9.664 1.00 92.56 176 LEU A CA 1
ATOM 1291 C C . LEU A 1 176 ? 14.250 5.058 -8.879 1.00 92.56 176 LEU A C 1
ATOM 1293 O O . LEU A 1 176 ? 13.935 4.921 -7.698 1.00 92.56 176 LEU A O 1
ATOM 1297 N N . ARG A 1 177 ? 15.094 4.229 -9.506 1.00 93.12 177 ARG A N 1
ATOM 1298 C CA . ARG A 1 177 ? 15.759 3.073 -8.896 1.00 93.12 177 ARG A CA 1
ATOM 1299 C C . ARG A 1 177 ? 16.322 3.402 -7.499 1.00 93.12 177 ARG A C 1
ATOM 1301 O O . ARG A 1 177 ? 16.945 4.454 -7.329 1.00 93.12 177 ARG A O 1
ATOM 1308 N N . PRO A 1 178 ? 16.155 2.513 -6.500 1.00 92.00 178 PRO A N 1
ATOM 1309 C CA . PRO A 1 178 ? 16.694 2.729 -5.159 1.00 92.00 178 PRO A CA 1
ATOM 1310 C C . PRO A 1 178 ? 18.201 2.966 -5.176 1.00 92.00 178 PRO A C 1
ATOM 1312 O O . PRO A 1 178 ? 18.928 2.310 -5.928 1.00 92.00 178 PRO A O 1
ATOM 1315 N N . ALA A 1 179 ? 18.668 3.861 -4.302 1.00 89.88 179 ALA A N 1
ATOM 1316 C CA . ALA A 1 179 ? 20.068 4.278 -4.217 1.00 89.88 179 ALA A CA 1
ATOM 1317 C C . ALA A 1 179 ? 21.037 3.087 -4.099 1.00 89.88 179 ALA A C 1
ATOM 1319 O O . ALA A 1 179 ? 22.123 3.107 -4.674 1.00 89.88 179 ALA A O 1
ATOM 1320 N N . GLU A 1 180 ? 20.605 2.040 -3.398 1.00 89.25 180 GLU A N 1
ATOM 1321 C CA . GLU A 1 180 ? 21.321 0.792 -3.134 1.00 89.25 180 GLU A CA 1
ATOM 1322 C C . GLU A 1 180 ? 21.662 -0.030 -4.374 1.00 89.25 180 GLU A C 1
ATOM 1324 O O . GLU A 1 180 ? 22.435 -0.969 -4.251 1.00 89.25 180 GLU A O 1
ATOM 1329 N N . THR A 1 181 ? 21.043 0.279 -5.512 1.00 91.50 181 THR A N 1
ATOM 1330 C CA . THR A 1 181 ? 21.177 -0.500 -6.751 1.00 91.50 181 THR A CA 1
ATOM 1331 C C . THR A 1 181 ? 21.556 0.363 -7.953 1.00 91.50 181 THR A C 1
ATOM 1333 O O . THR A 1 181 ? 21.514 -0.094 -9.094 1.00 91.50 181 THR A O 1
ATOM 1336 N N . THR A 1 182 ? 21.907 1.632 -7.725 1.00 91.81 182 THR A N 1
ATOM 1337 C CA . THR A 1 182 ? 22.206 2.612 -8.787 1.00 91.81 182 THR A CA 1
ATOM 1338 C C . THR A 1 182 ? 23.396 2.230 -9.663 1.00 91.81 182 THR A C 1
ATOM 1340 O O . THR A 1 182 ? 23.486 2.683 -10.803 1.00 91.81 182 THR A O 1
ATOM 1343 N N . GLU A 1 183 ? 24.277 1.347 -9.196 1.00 92.00 183 GLU A N 1
ATOM 1344 C CA . GLU A 1 183 ? 25.343 0.749 -9.993 1.00 92.00 183 GLU A CA 1
ATOM 1345 C C . GLU A 1 183 ? 24.823 0.032 -11.252 1.00 92.00 183 GLU A C 1
ATOM 1347 O O . GLU A 1 183 ? 25.500 0.040 -12.283 1.00 92.00 183 GLU A O 1
ATOM 1352 N N . LEU A 1 184 ? 23.591 -0.494 -11.217 1.00 92.12 184 LEU A N 1
ATOM 1353 C CA . LEU A 1 184 ? 22.965 -1.187 -12.346 1.00 92.12 184 LEU A CA 1
ATOM 1354 C C . LEU A 1 184 ? 22.588 -0.246 -13.501 1.00 92.12 184 LEU A C 1
ATOM 1356 O O . LEU A 1 184 ? 22.387 -0.710 -14.622 1.00 92.12 184 LEU A O 1
ATOM 1360 N N . TRP A 1 185 ? 22.582 1.079 -13.300 1.00 92.38 185 TRP A N 1
ATOM 1361 C CA . TRP A 1 185 ? 22.373 2.041 -14.393 1.00 92.38 185 TRP A CA 1
ATOM 1362 C C . TRP A 1 185 ? 23.396 1.901 -15.522 1.00 92.38 185 TRP A C 1
ATOM 1364 O O . TRP A 1 185 ? 23.079 2.152 -16.687 1.00 92.38 185 TRP A O 1
ATOM 1374 N N . ALA A 1 186 ? 24.632 1.504 -15.203 1.00 89.88 186 ALA A N 1
ATOM 1375 C CA . ALA A 1 186 ? 25.663 1.286 -16.214 1.00 89.88 186 ALA A CA 1
ATOM 1376 C C . ALA A 1 186 ? 25.280 0.167 -17.199 1.00 89.88 186 ALA A C 1
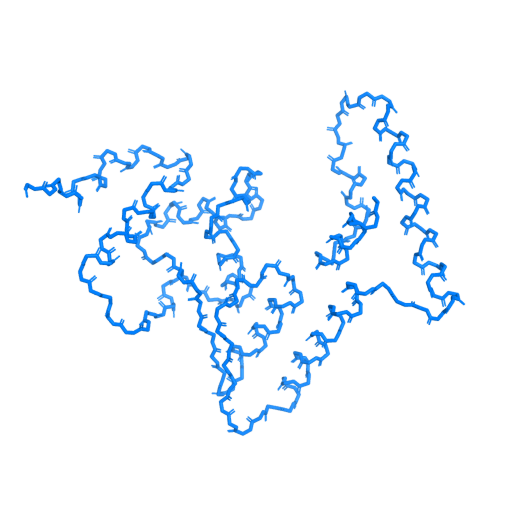ATOM 1378 O O . ALA A 1 186 ? 25.649 0.233 -18.375 1.00 89.88 186 ALA A O 1
ATOM 1379 N N . GLU A 1 187 ? 24.514 -0.815 -16.724 1.00 89.00 187 GLU A N 1
ATOM 1380 C CA . GLU A 1 187 ? 24.026 -1.960 -17.486 1.00 89.00 187 GLU A CA 1
ATOM 1381 C C . GLU A 1 187 ? 22.701 -1.627 -18.185 1.00 89.00 187 GLU A C 1
ATOM 1383 O O . GLU A 1 187 ? 22.561 -1.845 -19.391 1.00 89.00 187 GLU A O 1
ATOM 1388 N N . THR A 1 188 ? 21.749 -1.018 -17.468 1.00 87.56 188 THR A N 1
ATOM 1389 C CA . THR A 1 188 ? 20.394 -0.769 -17.990 1.00 87.56 188 THR A CA 1
ATOM 1390 C C . THR A 1 188 ? 20.343 0.332 -19.047 1.00 87.56 188 THR A C 1
ATOM 1392 O O . THR A 1 188 ? 19.507 0.271 -19.951 1.00 87.56 188 THR A O 1
ATOM 1395 N N . ARG A 1 189 ? 21.280 1.296 -19.034 1.00 85.00 189 ARG A N 1
ATOM 1396 C CA . ARG A 1 189 ? 21.317 2.405 -20.012 1.00 85.00 189 ARG A CA 1
ATOM 1397 C C . ARG A 1 189 ? 21.337 1.951 -21.473 1.00 85.00 189 ARG A C 1
ATOM 1399 O O . ARG A 1 189 ? 20.848 2.670 -22.338 1.00 85.00 189 ARG A O 1
ATOM 1406 N N . ALA A 1 190 ? 21.906 0.778 -21.766 1.00 83.62 190 ALA A N 1
ATOM 1407 C CA . ALA A 1 190 ? 21.982 0.255 -23.129 1.00 83.62 190 ALA A CA 1
ATOM 1408 C C . ALA A 1 190 ? 20.591 -0.050 -23.718 1.00 83.62 190 ALA A C 1
ATOM 1410 O O . ALA A 1 190 ? 20.432 -0.053 -24.937 1.00 83.62 190 ALA A O 1
ATOM 1411 N N . GLY A 1 191 ? 19.582 -0.255 -22.861 1.00 81.94 191 GLY A N 1
ATOM 1412 C CA . GLY A 1 191 ? 18.186 -0.444 -23.253 1.00 81.94 191 GLY A CA 1
ATOM 1413 C C . GLY A 1 191 ? 17.446 0.844 -23.637 1.00 81.94 191 GLY A C 1
ATOM 1414 O O . GLY A 1 191 ? 16.336 0.761 -24.158 1.00 81.94 191 GLY A O 1
ATOM 1415 N N . PHE A 1 192 ? 18.045 2.024 -23.428 1.00 84.62 192 PHE A N 1
ATOM 1416 C CA . PHE A 1 192 ? 17.430 3.329 -23.702 1.00 84.62 192 PHE A CA 1
ATOM 1417 C C . PHE A 1 192 ? 18.245 4.104 -24.747 1.00 84.62 192 PHE A C 1
ATOM 1419 O O . PHE A 1 192 ? 19.002 5.014 -24.396 1.00 84.62 192 PHE A O 1
ATOM 1426 N N . PRO A 1 193 ? 18.136 3.752 -26.041 1.00 73.94 193 PRO A N 1
ATOM 1427 C CA . PRO A 1 193 ? 18.883 4.438 -27.085 1.00 73.94 193 PRO A CA 1
ATOM 1428 C C . PRO A 1 193 ? 18.480 5.915 -27.149 1.00 73.94 193 PRO A C 1
ATOM 1430 O O . PRO A 1 193 ? 17.298 6.256 -27.071 1.00 73.94 193 PRO A O 1
ATOM 1433 N N . ALA A 1 194 ? 19.468 6.796 -27.318 1.00 70.94 194 ALA A N 1
ATOM 1434 C CA . ALA A 1 194 ? 19.202 8.202 -27.584 1.00 70.94 194 ALA A CA 1
ATOM 1435 C C . ALA A 1 194 ? 18.399 8.317 -28.887 1.00 70.94 194 ALA A C 1
ATOM 1437 O O . ALA A 1 194 ? 18.778 7.754 -29.915 1.00 70.94 194 ALA A O 1
ATOM 1438 N N . SER A 1 195 ? 17.273 9.025 -28.843 1.00 65.50 195 SER A N 1
ATOM 1439 C CA . SER A 1 195 ? 16.518 9.363 -30.045 1.00 65.50 195 SER A CA 1
ATOM 1440 C C . SER A 1 195 ? 17.378 10.263 -30.935 1.00 65.50 195 SER A C 1
ATOM 1442 O O . SER A 1 195 ? 17.726 11.370 -30.519 1.00 65.50 195 SER A O 1
ATOM 1444 N N . HIS A 1 196 ? 17.740 9.753 -32.115 1.00 48.19 196 HIS A N 1
ATOM 1445 C CA . HIS A 1 196 ? 18.347 10.517 -33.206 1.00 48.19 196 HIS A CA 1
ATOM 1446 C C . HIS A 1 196 ? 17.327 11.442 -33.873 1.00 48.19 196 HIS A C 1
ATOM 1448 O O . HIS A 1 196 ? 16.148 11.031 -33.987 1.00 48.19 196 HIS A O 1
#